Protein AF-A0A6P6TSQ5-F1 (afdb_monomer)

pLDDT: mean 75.31, std 15.5, range [37.31, 94.06]

Sequence (206 aa):
MDSSASSPPDTKPLVPPALAVEVSHAGVVHSLWYCFSSLGMLVLLYGVVYSVHIVVNDRIVEPILGYWIGYCQQILMFCLYYYRRHSPYRCIGRLVKSMVEVISVSVALALRQFVGYNINNLILLIGSTIVLHGFVQFMHVAYDISALDTLLGLLMQVLIYTMGGEMYMSAAIYLSCLGVIVYRYASYSAPALPVLEYKSLLSQRC

Radius of gyration: 23.44 Å; Cα contacts (8 Å, |Δi|>4): 155; chains: 1; bounding box: 78×34×74 Å

Foldseek 3Di:
DDDDDDDDDPPPPPCDVVNVVVVVVVVVQLVVLLVLLLVLLVLLLVLVLVVCCVPPVDPPVSVVVSVVSSVVVVVVSVVLSVVLVVDDAAAPDLVVLLVLLLVLLVVLLCCCVPVNADVSVLSNSSSVLSNVVSNCCSPRVHPPDDPVSSVVSNVLSCCLNVQVNDVVRNVVSSVVSVVVSVVCSVVDDRPDDPVVVVVVVVVVVD

Organism: Coffea arabica (NCBI:txid13443)

Solvent-accessible surface area (backbone atoms only — not comparable to full-atom values): 11547 Å² total; per-residue (Å²): 142,82,86,84,80,79,77,82,81,87,76,69,82,77,73,52,69,71,57,56,50,52,54,50,52,51,51,53,55,51,52,50,48,51,53,50,26,52,50,16,46,53,42,27,48,50,28,50,44,54,55,46,47,76,73,66,68,46,87,68,60,46,60,54,53,45,49,52,56,54,50,57,46,52,51,50,53,51,51,40,55,56,53,37,79,75,51,80,79,36,81,73,51,65,65,58,58,45,48,53,48,53,49,50,39,49,50,27,41,50,46,23,68,76,75,41,87,48,73,55,57,50,39,33,51,53,11,49,50,38,34,51,52,35,51,49,44,46,74,39,42,30,82,78,65,47,73,66,55,54,51,50,47,49,49,50,26,50,50,33,37,72,59,22,78,46,72,69,53,27,49,54,48,50,51,51,48,49,50,53,46,52,48,51,55,69,71,59,69,83,73,81,71,69,68,66,59,57,54,54,58,51,64,74,74,110

Mean predicted aligned error: 11.56 Å

Nearest PDB structures (foldseek):
  7w7e-assembly1_R  TM=2.164E-01  e=5.436E+00  Homo sapiens

Structure (mmCIF, N/CA/C/O backbone):
data_AF-A0A6P6TSQ5-F1
#
_entry.id   AF-A0A6P6TSQ5-F1
#
loop_
_atom_site.group_PDB
_atom_site.id
_atom_site.type_symbol
_atom_site.label_atom_id
_atom_site.label_alt_id
_atom_site.label_comp_id
_atom_site.label_asym_id
_atom_site.label_entity_id
_atom_site.label_seq_id
_atom_site.pdbx_PDB_ins_code
_atom_site.Cartn_x
_atom_site.Cartn_y
_atom_site.Cartn_z
_atom_site.occupancy
_atom_site.B_iso_or_equiv
_atom_site.auth_seq_id
_atom_site.auth_comp_id
_atom_site.auth_asym_id
_atom_site.auth_atom_id
_atom_site.pdbx_PDB_model_num
ATOM 1 N N . MET A 1 1 ? 55.553 16.972 -49.828 1.00 45.09 1 MET A N 1
ATOM 2 C CA . MET A 1 1 ? 55.274 16.544 -48.445 1.00 45.09 1 MET A CA 1
ATOM 3 C C . MET A 1 1 ? 54.072 17.345 -47.997 1.00 45.09 1 MET A C 1
ATOM 5 O O . MET A 1 1 ? 54.266 18.421 -47.472 1.00 45.09 1 MET A O 1
ATOM 9 N N . ASP A 1 2 ? 52.869 16.850 -48.268 1.00 37.31 2 ASP A N 1
ATOM 10 C CA . ASP A 1 2 ? 51.630 17.401 -47.716 1.00 37.31 2 ASP A CA 1
ATOM 11 C C . ASP A 1 2 ? 50.748 16.205 -47.358 1.00 37.31 2 ASP A C 1
ATOM 13 O O . ASP A 1 2 ? 50.131 15.583 -48.221 1.00 37.31 2 ASP A O 1
ATOM 17 N N . SER A 1 3 ? 50.788 15.800 -46.088 1.00 42.94 3 SER A N 1
ATOM 18 C CA . SER A 1 3 ? 49.910 14.770 -45.537 1.00 42.94 3 SER A CA 1
ATOM 19 C C . SER A 1 3 ? 48.702 15.456 -44.901 1.00 42.94 3 SER A C 1
ATOM 21 O O . SER A 1 3 ? 48.741 15.860 -43.738 1.00 42.94 3 SER A O 1
ATOM 23 N N . SER A 1 4 ? 47.625 15.607 -45.667 1.00 43.44 4 SER A N 1
ATOM 24 C CA . SER A 1 4 ? 46.316 16.004 -45.151 1.00 43.44 4 SER A CA 1
ATOM 25 C C . SER A 1 4 ? 45.697 14.833 -44.380 1.00 43.44 4 SER A C 1
ATOM 27 O O . SER A 1 4 ? 45.192 13.882 -44.978 1.00 43.44 4 SER A O 1
ATOM 29 N N . ALA A 1 5 ? 45.758 14.889 -43.050 1.00 43.53 5 ALA A N 1
ATOM 30 C CA . ALA A 1 5 ? 45.047 13.971 -42.169 1.00 43.53 5 ALA A CA 1
ATOM 31 C C . ALA A 1 5 ? 43.548 14.317 -42.174 1.00 43.53 5 ALA A C 1
ATOM 33 O O . ALA A 1 5 ? 43.138 15.350 -41.649 1.00 43.53 5 ALA A O 1
ATOM 34 N N . SER A 1 6 ? 42.732 13.461 -42.790 1.00 41.97 6 SER A N 1
ATOM 35 C CA . SER A 1 6 ? 41.273 13.517 -42.697 1.00 41.97 6 SER A CA 1
ATOM 36 C C . SER A 1 6 ? 40.832 13.068 -41.302 1.00 41.97 6 SER A C 1
ATOM 38 O O . SER A 1 6 ? 41.087 11.926 -40.912 1.00 41.97 6 SER A O 1
ATOM 40 N N . SER A 1 7 ? 40.172 13.946 -40.552 1.00 46.75 7 SER A N 1
ATOM 41 C CA . SER A 1 7 ? 39.505 13.597 -39.297 1.00 46.75 7 SER A CA 1
ATOM 42 C C . SER A 1 7 ? 38.341 12.622 -39.546 1.00 46.75 7 SER A C 1
ATOM 44 O O . SER A 1 7 ? 37.648 12.744 -40.562 1.00 46.75 7 SER A O 1
ATOM 46 N N . PRO A 1 8 ? 38.093 11.647 -38.651 1.00 46.19 8 PRO A N 1
ATOM 47 C CA . PRO A 1 8 ? 36.926 10.783 -38.763 1.00 46.19 8 PRO A CA 1
ATOM 48 C C . PRO A 1 8 ? 35.653 11.572 -38.404 1.00 46.19 8 PRO A C 1
ATOM 50 O O . PRO A 1 8 ? 35.697 12.432 -37.521 1.00 46.19 8 PRO A O 1
ATOM 53 N N . PRO A 1 9 ? 34.516 11.311 -39.070 1.00 46.44 9 PRO A N 1
ATOM 54 C CA . PRO A 1 9 ? 33.262 11.980 -38.758 1.00 46.44 9 PRO A CA 1
ATOM 55 C C . PRO A 1 9 ? 32.746 11.537 -37.383 1.00 46.44 9 PRO A C 1
ATOM 57 O O . PRO A 1 9 ? 32.637 10.343 -37.109 1.00 46.44 9 PRO A O 1
ATOM 60 N N . ASP A 1 10 ? 32.395 12.515 -36.544 1.00 44.56 10 ASP A N 1
ATOM 61 C CA . ASP A 1 10 ? 31.686 12.343 -35.274 1.00 44.56 10 ASP A CA 1
ATOM 62 C C . ASP A 1 10 ? 30.316 11.680 -35.504 1.00 44.56 10 ASP A C 1
ATOM 64 O O . ASP A 1 10 ? 29.272 12.332 -35.595 1.00 44.56 10 ASP A O 1
ATOM 68 N N . THR A 1 11 ? 30.285 10.353 -35.575 1.00 46.56 11 THR A N 1
ATOM 69 C CA . THR A 1 11 ? 29.050 9.583 -35.435 1.00 46.56 11 THR A CA 1
ATOM 70 C C . THR A 1 11 ? 28.632 9.599 -33.970 1.00 46.56 11 THR A C 1
ATOM 72 O O . THR A 1 11 ? 28.913 8.668 -33.216 1.00 46.56 11 THR A O 1
ATOM 75 N N . LYS A 1 12 ? 27.933 10.661 -33.550 1.00 48.34 12 LYS A N 1
ATOM 76 C CA . LYS A 1 12 ? 27.078 10.586 -32.358 1.00 48.34 12 LYS A CA 1
ATOM 77 C C . LYS A 1 12 ? 26.111 9.417 -32.580 1.00 48.34 12 LYS A C 1
ATOM 79 O O . LYS A 1 12 ? 25.431 9.421 -33.609 1.00 48.34 12 LYS A O 1
ATOM 84 N N . PRO A 1 13 ? 26.033 8.423 -31.678 1.00 47.59 13 PRO A N 1
ATOM 85 C CA . PRO A 1 13 ? 25.056 7.357 -31.819 1.00 47.59 13 PRO A CA 1
ATOM 86 C C . PRO A 1 13 ? 23.669 7.998 -31.784 1.00 47.59 13 PRO A C 1
ATOM 88 O O . PRO A 1 13 ? 23.234 8.531 -30.762 1.00 47.59 13 PRO A O 1
ATOM 91 N N . LEU A 1 14 ? 23.014 8.017 -32.945 1.00 51.06 14 LEU A N 1
ATOM 92 C CA . LEU A 1 14 ? 21.667 8.528 -33.120 1.00 51.06 14 LEU A CA 1
ATOM 93 C C . LEU A 1 14 ? 20.746 7.540 -32.404 1.00 51.06 14 LEU A C 1
ATOM 95 O O . LEU A 1 14 ? 20.345 6.523 -32.966 1.00 51.06 14 LEU A O 1
ATOM 99 N N . VAL A 1 15 ? 20.495 7.788 -31.119 1.00 51.53 15 VAL A N 1
ATOM 100 C CA . VAL A 1 15 ? 19.495 7.047 -30.352 1.00 51.53 15 VAL A CA 1
ATOM 101 C C . VAL A 1 15 ? 18.192 7.146 -31.148 1.00 51.53 15 VAL A C 1
ATOM 103 O O . VAL A 1 15 ? 17.732 8.266 -31.392 1.00 51.53 15 VAL A O 1
ATOM 106 N N . PRO A 1 16 ? 17.621 6.024 -31.625 1.00 54.41 16 PRO A N 1
ATOM 107 C CA . PRO A 1 16 ? 16.432 6.086 -32.452 1.00 54.41 16 PRO A CA 1
ATOM 108 C C . PRO A 1 16 ? 15.323 6.799 -31.664 1.00 54.41 16 PRO A C 1
ATOM 110 O O . PRO A 1 16 ? 15.188 6.559 -30.463 1.00 54.41 16 PRO A O 1
ATOM 113 N N . PRO A 1 17 ? 14.526 7.675 -32.296 1.00 5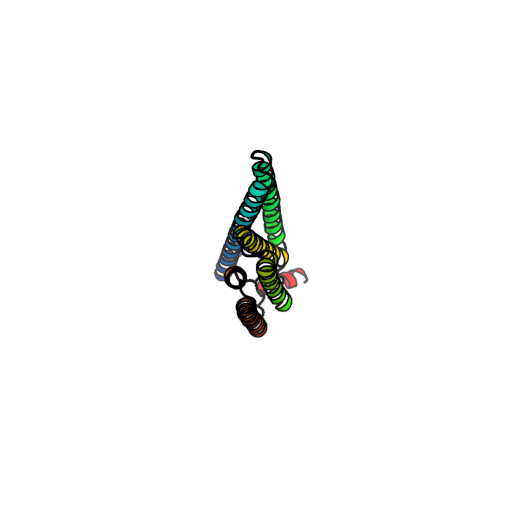3.16 17 PRO A N 1
ATOM 114 C CA . PRO A 1 17 ? 13.549 8.515 -31.599 1.00 53.16 17 PRO A CA 1
ATOM 115 C C . PRO A 1 17 ? 12.544 7.699 -30.770 1.00 53.16 17 PRO A C 1
ATOM 117 O O . PRO A 1 17 ? 12.127 8.144 -29.705 1.00 53.16 17 PRO A O 1
ATOM 120 N N . ALA A 1 18 ? 12.237 6.467 -31.188 1.00 49.66 18 ALA A N 1
ATOM 121 C CA . ALA A 1 18 ? 11.436 5.520 -30.412 1.00 49.66 18 ALA A CA 1
ATOM 122 C C . ALA A 1 18 ? 12.064 5.168 -29.046 1.00 49.66 18 ALA A C 1
ATOM 124 O O . ALA A 1 18 ? 11.360 5.102 -28.044 1.00 49.66 18 ALA A O 1
ATOM 125 N N . LEU A 1 19 ? 13.392 5.024 -28.983 1.00 46.50 19 LEU A N 1
ATOM 126 C CA . LEU A 1 19 ? 14.136 4.696 -27.765 1.00 46.50 19 LEU A CA 1
ATOM 127 C C . LEU A 1 19 ? 14.218 5.894 -26.807 1.00 46.50 19 LEU A C 1
ATOM 129 O O . LEU A 1 19 ? 14.157 5.729 -25.592 1.00 46.50 19 LEU A O 1
ATOM 133 N N . ALA A 1 20 ? 14.315 7.114 -27.346 1.00 48.47 20 ALA A N 1
ATOM 134 C CA . ALA A 1 20 ? 14.282 8.338 -26.545 1.00 48.47 20 ALA A CA 1
ATOM 135 C C . ALA A 1 20 ? 12.909 8.545 -25.875 1.00 48.47 20 ALA A C 1
ATOM 137 O O . ALA A 1 20 ? 12.839 8.970 -24.720 1.00 48.47 20 ALA A O 1
ATOM 138 N N . VAL A 1 21 ? 11.824 8.189 -26.572 1.00 51.94 21 VAL A N 1
ATOM 139 C CA . VAL A 1 21 ? 10.451 8.231 -26.042 1.00 51.94 21 VAL A CA 1
ATOM 140 C C . VAL A 1 21 ? 10.232 7.158 -24.969 1.00 51.94 21 VAL A C 1
ATOM 142 O O . VAL A 1 21 ? 9.647 7.453 -23.930 1.00 51.94 21 VAL A O 1
ATOM 145 N N . GLU A 1 22 ? 10.750 5.942 -25.158 1.00 51.94 22 GLU A N 1
ATOM 146 C CA . GLU A 1 22 ? 10.613 4.844 -24.188 1.00 51.94 22 GLU A CA 1
ATOM 147 C C . GLU A 1 22 ? 11.380 5.118 -22.881 1.00 51.94 22 GLU A C 1
ATOM 149 O O . GLU A 1 22 ? 10.850 4.926 -21.784 1.00 51.94 22 GLU A O 1
ATOM 154 N N . VAL A 1 23 ? 12.597 5.669 -22.982 1.00 56.34 23 VAL A N 1
ATOM 155 C CA . VAL A 1 23 ? 13.403 6.100 -21.824 1.00 56.34 23 VAL A CA 1
ATOM 156 C C . VAL A 1 23 ? 12.749 7.285 -21.103 1.00 56.34 23 VAL A C 1
ATOM 158 O O . VAL A 1 23 ? 12.750 7.335 -19.870 1.00 56.34 23 VAL A O 1
ATOM 161 N N . SER A 1 24 ? 12.139 8.214 -21.848 1.00 55.44 24 SER A N 1
ATOM 162 C CA . SER A 1 24 ? 11.375 9.332 -21.283 1.00 55.44 24 SER A CA 1
ATOM 163 C C . SER A 1 24 ? 10.139 8.849 -20.513 1.00 55.44 24 SER A C 1
ATOM 165 O O . SER A 1 24 ? 9.940 9.245 -19.363 1.00 55.44 24 SER A O 1
ATOM 167 N N . HIS A 1 25 ? 9.361 7.923 -21.084 1.00 59.47 25 HIS A N 1
ATOM 168 C CA . HIS A 1 25 ? 8.184 7.343 -20.432 1.00 59.47 25 HIS A CA 1
ATOM 169 C C . HIS A 1 25 ? 8.540 6.543 -19.180 1.00 59.47 25 HIS A C 1
ATOM 171 O O . HIS A 1 25 ? 7.882 6.693 -18.148 1.00 59.47 25 HIS A O 1
ATOM 177 N N . ALA A 1 26 ? 9.604 5.739 -19.236 1.00 63.22 26 ALA A N 1
ATOM 178 C CA . ALA A 1 26 ? 10.098 5.029 -18.067 1.00 63.22 26 ALA A CA 1
ATOM 179 C C . ALA A 1 26 ? 10.469 6.023 -16.956 1.00 63.22 26 ALA A C 1
ATOM 181 O O . ALA A 1 26 ? 10.036 5.853 -15.819 1.00 63.22 26 ALA A O 1
ATOM 182 N N . GLY A 1 27 ? 11.204 7.097 -17.267 1.00 66.38 27 GLY A N 1
ATOM 183 C CA . GLY A 1 27 ? 11.557 8.142 -16.300 1.00 66.38 27 GLY A CA 1
ATOM 184 C C . GLY A 1 27 ? 10.342 8.755 -15.591 1.00 66.38 27 GLY A C 1
ATOM 185 O O . GLY A 1 27 ? 10.323 8.825 -14.363 1.00 66.38 27 GLY A O 1
ATOM 186 N N . VAL A 1 28 ? 9.296 9.114 -16.341 1.00 71.94 28 VAL A N 1
ATOM 187 C CA . VAL A 1 28 ? 8.060 9.698 -15.784 1.00 71.94 28 VAL A CA 1
ATOM 188 C C . VAL A 1 28 ? 7.339 8.724 -14.850 1.00 71.94 28 VAL A C 1
ATOM 190 O O . VAL A 1 28 ? 6.947 9.105 -13.747 1.00 71.94 28 VAL A O 1
ATOM 193 N N . VAL A 1 29 ? 7.202 7.454 -15.244 1.00 71.56 29 VAL A N 1
ATOM 194 C CA . VAL A 1 29 ? 6.567 6.422 -14.406 1.00 71.56 29 VAL A CA 1
ATOM 195 C C . VAL A 1 29 ? 7.343 6.23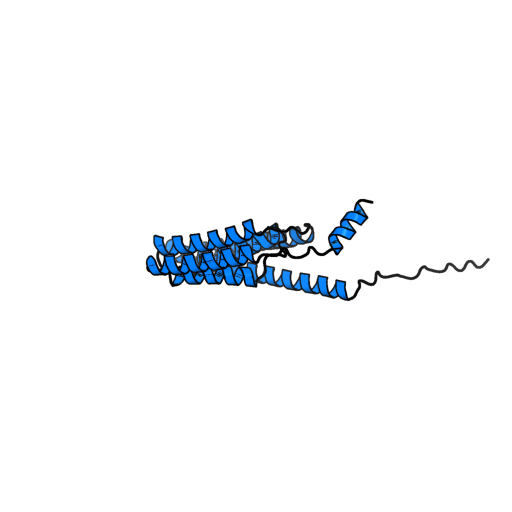1 -13.099 1.00 71.56 29 VAL A C 1
ATOM 197 O O . VAL A 1 29 ? 6.742 6.119 -12.032 1.00 71.56 29 VAL A O 1
ATOM 200 N N . HIS A 1 30 ? 8.675 6.265 -13.147 1.00 70.44 30 HIS A N 1
ATOM 201 C CA . HIS A 1 30 ? 9.516 6.172 -11.953 1.00 70.44 30 HIS A CA 1
ATOM 202 C C . HIS A 1 30 ? 9.352 7.370 -11.014 1.00 70.44 30 HIS A C 1
ATOM 204 O O . HIS A 1 30 ? 9.220 7.178 -9.803 1.00 70.44 30 HIS A O 1
ATOM 210 N N . SER A 1 31 ? 9.323 8.590 -11.554 1.00 73.81 31 SER A N 1
ATOM 211 C CA . SER A 1 31 ? 9.072 9.797 -10.763 1.00 73.81 31 SER A CA 1
ATOM 212 C C . SER A 1 31 ? 7.691 9.767 -10.112 1.00 73.81 31 SER A C 1
ATOM 214 O O . SER A 1 31 ? 7.569 10.098 -8.935 1.00 73.81 31 SER A O 1
ATOM 216 N N . LEU A 1 32 ? 6.665 9.296 -10.826 1.00 79.06 32 LEU A N 1
ATOM 217 C CA . LEU A 1 32 ? 5.323 9.125 -10.268 1.00 79.06 32 LEU A CA 1
ATOM 218 C C . LEU A 1 32 ? 5.305 8.112 -9.119 1.00 79.06 32 LEU A C 1
ATOM 220 O O . LEU A 1 32 ? 4.730 8.400 -8.074 1.00 79.06 32 LEU A O 1
ATOM 224 N N . TRP A 1 33 ? 5.980 6.969 -9.264 1.00 76.38 33 TRP A N 1
ATOM 225 C CA . TRP A 1 33 ? 6.097 5.975 -8.190 1.00 76.38 33 TRP A CA 1
ATOM 226 C C . TRP A 1 33 ? 6.838 6.503 -6.965 1.00 76.38 33 TRP A C 1
ATOM 228 O O . TRP A 1 33 ? 6.453 6.203 -5.833 1.00 76.38 33 TRP A O 1
ATOM 238 N N . TYR A 1 34 ? 7.879 7.304 -7.176 1.00 76.31 34 TYR A N 1
ATOM 239 C CA . TYR A 1 34 ? 8.595 7.965 -6.095 1.00 76.31 34 TYR A CA 1
ATOM 240 C C . TYR A 1 34 ? 7.696 8.967 -5.359 1.00 76.31 34 TYR A C 1
ATOM 242 O O . TYR A 1 34 ? 7.593 8.904 -4.135 1.00 76.31 34 TYR A O 1
ATOM 250 N N . CYS A 1 35 ? 6.977 9.825 -6.091 1.00 79.56 35 CYS A N 1
ATOM 251 C CA . CYS A 1 35 ? 6.015 10.764 -5.512 1.00 79.56 35 CYS A CA 1
ATOM 252 C C . CYS A 1 35 ? 4.895 10.039 -4.756 1.00 79.56 35 CYS A C 1
ATOM 254 O O . CYS A 1 35 ? 4.572 10.407 -3.632 1.00 79.56 35 CYS A O 1
ATOM 256 N N . PHE A 1 36 ? 4.339 8.975 -5.338 1.00 79.38 36 PHE A N 1
ATOM 257 C CA . PHE A 1 36 ? 3.279 8.181 -4.722 1.00 79.38 36 PHE A CA 1
ATOM 258 C C . PHE A 1 36 ? 3.749 7.503 -3.429 1.00 79.38 36 PHE A C 1
ATOM 260 O O . PHE A 1 36 ? 3.065 7.562 -2.409 1.00 79.38 36 PHE A O 1
ATOM 267 N N . SER A 1 37 ? 4.956 6.934 -3.433 1.00 78.94 37 SER A N 1
ATOM 268 C CA . SER A 1 37 ? 5.547 6.320 -2.239 1.00 78.94 37 SER A CA 1
ATOM 269 C C . SER A 1 37 ? 5.865 7.360 -1.159 1.00 78.94 37 SER A C 1
ATOM 271 O O . SER A 1 37 ? 5.634 7.112 0.022 1.00 78.94 37 SER A O 1
ATOM 273 N N . SER A 1 38 ? 6.350 8.544 -1.551 1.00 79.06 38 SER A N 1
ATOM 274 C CA . SER A 1 38 ? 6.603 9.664 -0.636 1.00 79.06 38 SER A CA 1
ATOM 275 C C . SER A 1 38 ? 5.308 10.183 0.003 1.00 79.06 38 SER A C 1
ATOM 277 O O . SER A 1 38 ? 5.266 10.407 1.212 1.00 79.06 38 SER A O 1
ATOM 279 N N . LEU A 1 39 ? 4.216 10.274 -0.764 1.00 80.62 39 LEU A N 1
ATOM 280 C CA . LEU A 1 39 ? 2.889 10.600 -0.235 1.00 80.62 39 LEU A CA 1
ATOM 281 C C . LEU A 1 39 ? 2.395 9.544 0.760 1.00 80.62 39 LEU A C 1
ATOM 283 O O . LEU A 1 39 ? 1.960 9.901 1.852 1.00 80.62 39 LEU A O 1
ATOM 287 N N . GLY A 1 40 ? 2.511 8.253 0.432 1.00 79.31 40 GLY A N 1
ATOM 288 C CA . GLY A 1 40 ? 2.163 7.171 1.361 1.00 79.31 40 GLY A CA 1
ATOM 289 C C . GLY A 1 40 ? 2.930 7.251 2.680 1.00 79.31 40 GLY A C 1
ATOM 290 O O . GLY A 1 40 ? 2.358 7.028 3.746 1.00 79.31 40 GLY A O 1
ATOM 291 N N . MET A 1 41 ? 4.201 7.655 2.622 1.00 77.38 41 MET A N 1
ATOM 292 C CA . MET A 1 41 ? 5.012 7.885 3.815 1.00 77.38 41 MET A CA 1
ATOM 293 C C . MET A 1 41 ? 4.537 9.066 4.650 1.00 77.38 41 MET A C 1
ATOM 295 O O . MET A 1 41 ? 4.486 8.940 5.869 1.00 77.38 41 MET A O 1
ATOM 299 N N . LEU A 1 42 ? 4.171 10.189 4.029 1.00 80.31 42 LEU A N 1
ATOM 300 C CA . LEU A 1 42 ? 3.603 11.330 4.751 1.00 80.31 42 LEU A CA 1
ATOM 301 C C . LEU A 1 42 ? 2.308 10.939 5.469 1.00 80.31 42 LEU A C 1
ATOM 303 O O . LEU A 1 42 ? 2.115 11.298 6.628 1.00 80.31 42 LEU A O 1
ATOM 307 N N . VAL A 1 43 ? 1.459 10.151 4.807 1.00 83.25 43 VAL A N 1
ATOM 308 C CA . VAL A 1 43 ? 0.211 9.627 5.380 1.00 83.25 43 VAL A CA 1
ATOM 309 C C . VAL A 1 43 ? 0.494 8.697 6.565 1.00 83.25 43 VAL A C 1
ATOM 311 O O . VAL A 1 43 ? -0.128 8.836 7.617 1.00 83.25 43 VAL A O 1
ATOM 314 N N . LEU A 1 44 ? 1.458 7.782 6.430 1.00 81.62 44 LEU A N 1
ATOM 315 C CA . LEU A 1 44 ? 1.856 6.864 7.501 1.00 81.62 44 LEU A CA 1
ATOM 316 C C . LEU A 1 44 ? 2.442 7.627 8.692 1.00 81.62 44 LEU A C 1
ATOM 318 O O . LEU A 1 44 ? 2.036 7.400 9.829 1.00 81.62 44 LEU A O 1
ATOM 322 N N . LEU A 1 45 ? 3.351 8.565 8.425 1.00 82.19 45 LEU A N 1
ATOM 323 C CA . LEU A 1 45 ? 3.971 9.409 9.437 1.00 82.19 45 LEU A CA 1
ATOM 324 C C . LEU A 1 45 ? 2.919 10.205 10.212 1.00 82.19 45 LEU A C 1
ATOM 326 O O . LEU A 1 45 ? 2.934 10.203 11.440 1.00 82.19 45 LEU A O 1
ATOM 330 N N . TYR A 1 46 ? 1.983 10.834 9.500 1.00 81.25 46 TYR A N 1
ATOM 331 C CA . TYR A 1 46 ? 0.876 11.562 10.107 1.00 81.25 46 TYR A CA 1
ATOM 332 C C . TYR A 1 46 ? 0.026 10.647 10.998 1.00 81.25 46 TYR A C 1
ATOM 334 O O . TYR A 1 46 ? -0.257 10.998 12.142 1.00 81.25 46 TYR A O 1
ATOM 342 N N . GLY A 1 47 ? -0.315 9.445 10.520 1.00 79.25 47 GLY A N 1
ATOM 343 C CA . GLY A 1 47 ? -1.061 8.457 11.300 1.00 79.25 47 GLY A CA 1
ATOM 344 C C . GLY A 1 47 ? -0.330 8.006 12.570 1.00 79.25 47 GLY A C 1
ATOM 345 O O . GLY A 1 47 ? -0.956 7.884 13.624 1.00 79.25 47 GLY A O 1
ATOM 346 N N . VAL A 1 48 ? 0.989 7.792 12.500 1.00 79.56 48 VAL A N 1
ATOM 347 C CA . VAL A 1 48 ? 1.810 7.385 13.654 1.00 79.56 48 VAL A CA 1
ATOM 348 C C . VAL A 1 48 ? 1.916 8.518 14.664 1.00 79.56 48 VAL A C 1
ATOM 350 O O . VAL A 1 48 ? 1.618 8.301 15.833 1.00 79.56 48 VAL A O 1
ATOM 353 N N . VAL A 1 49 ? 2.282 9.725 14.224 1.00 78.38 49 VAL A N 1
ATOM 354 C CA . VAL A 1 49 ? 2.399 10.896 15.106 1.00 78.38 49 VAL A CA 1
ATOM 355 C C . VAL A 1 49 ? 1.067 11.172 15.795 1.00 78.38 49 VAL A C 1
ATOM 357 O O . VAL A 1 49 ? 1.036 11.340 17.008 1.00 78.38 49 VAL A O 1
ATOM 360 N N . TYR A 1 50 ? -0.044 11.124 15.058 1.00 78.75 50 TYR A N 1
ATOM 361 C CA . TYR A 1 50 ? -1.369 11.322 15.638 1.00 78.75 50 TYR A CA 1
ATOM 362 C C . TYR A 1 50 ? -1.737 10.229 16.6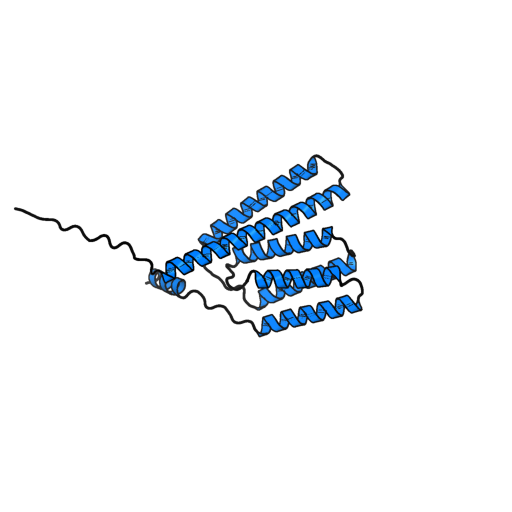56 1.00 78.75 50 TYR A C 1
ATOM 364 O O . TYR A 1 50 ? -2.285 10.523 17.717 1.00 78.75 50 TYR A O 1
ATOM 372 N N . SER A 1 51 ? -1.392 8.969 16.377 1.00 76.00 51 SER A N 1
ATOM 373 C CA . SER A 1 51 ? -1.637 7.858 17.307 1.00 76.00 51 SER A CA 1
ATOM 374 C C . SER A 1 51 ? -0.785 7.968 18.575 1.00 76.00 51 SER A C 1
ATOM 376 O O . SER A 1 51 ? -1.280 7.696 19.666 1.00 76.00 51 SER A O 1
ATOM 378 N N . VAL A 1 52 ? 0.471 8.406 18.454 1.00 75.00 52 VAL A N 1
ATOM 379 C CA . VAL A 1 52 ? 1.368 8.649 19.595 1.00 75.00 52 VAL A CA 1
ATOM 380 C C . VAL A 1 52 ? 0.901 9.858 20.407 1.00 75.00 52 VAL A C 1
ATOM 382 O O . VAL A 1 52 ? 0.873 9.759 21.630 1.00 75.00 52 VAL A O 1
ATOM 385 N N . HIS A 1 53 ? 0.433 10.931 19.758 1.00 75.56 53 HIS A N 1
ATOM 386 C CA . HIS A 1 53 ? -0.125 12.111 20.431 1.00 75.56 53 HIS A CA 1
ATOM 387 C C . HIS A 1 53 ? -1.298 11.767 21.344 1.00 75.56 53 HIS A C 1
ATOM 389 O O . HIS A 1 53 ? -1.428 12.311 22.440 1.00 75.56 53 HIS A O 1
ATOM 395 N N . ILE A 1 54 ? -2.159 10.841 20.922 1.00 72.69 54 ILE A N 1
ATOM 396 C CA . ILE A 1 54 ? -3.275 10.378 21.753 1.00 72.69 54 ILE A CA 1
ATOM 397 C C . ILE A 1 54 ? -2.780 9.643 23.011 1.00 72.69 54 ILE A C 1
ATOM 399 O O . ILE A 1 54 ? -3.422 9.732 24.054 1.00 72.69 54 ILE A O 1
ATOM 403 N N . VAL A 1 55 ? -1.663 8.916 22.924 1.00 74.06 55 VAL A N 1
ATOM 404 C CA . VAL A 1 55 ? -1.185 8.025 23.995 1.00 74.06 55 VAL A CA 1
ATOM 405 C C . VAL A 1 55 ? -0.224 8.722 24.958 1.00 74.06 55 VAL A C 1
ATOM 407 O O . VAL A 1 55 ? -0.327 8.529 26.166 1.00 74.06 55 VAL A O 1
ATOM 410 N N . VAL A 1 56 ? 0.728 9.493 24.435 1.00 73.75 56 VAL A N 1
ATOM 411 C CA . VAL A 1 56 ? 1.870 10.020 25.198 1.00 73.75 56 VAL A CA 1
ATOM 412 C C . VAL A 1 56 ? 1.655 11.484 25.599 1.00 73.75 56 VAL A C 1
ATOM 414 O O . VAL A 1 56 ? 2.173 11.897 26.633 1.00 73.75 56 VAL A O 1
ATOM 417 N N . ASN A 1 57 ? 0.830 12.241 24.858 1.00 73.94 57 ASN A N 1
ATOM 418 C CA . ASN A 1 57 ? 0.521 13.658 25.103 1.00 73.94 57 ASN A CA 1
ATOM 419 C C . ASN A 1 57 ? 1.781 14.503 25.405 1.00 73.94 57 ASN A C 1
ATOM 421 O O . ASN A 1 57 ? 1.752 15.400 26.254 1.00 73.94 57 ASN A O 1
ATOM 425 N N . ASP A 1 58 ? 2.897 14.200 24.734 1.00 73.12 58 ASP A N 1
ATOM 426 C CA . ASP A 1 58 ? 4.179 14.870 24.940 1.00 73.12 58 ASP A CA 1
ATOM 427 C C . ASP A 1 58 ? 4.563 15.640 23.676 1.00 73.12 58 ASP A C 1
ATOM 429 O O . ASP A 1 58 ? 5.062 15.103 22.683 1.00 73.12 58 ASP A O 1
ATOM 433 N N . ARG A 1 59 ? 4.343 16.956 23.743 1.00 70.38 59 ARG A N 1
ATOM 434 C CA . ARG A 1 59 ? 4.457 17.879 22.608 1.00 70.38 59 ARG A CA 1
ATOM 435 C C . ARG A 1 59 ? 5.870 18.007 22.033 1.00 70.38 59 ARG A C 1
ATOM 437 O O . ARG A 1 59 ? 6.016 18.588 20.960 1.00 70.38 59 ARG A O 1
ATOM 444 N N . ILE A 1 60 ? 6.905 17.534 22.733 1.00 72.19 60 ILE A N 1
ATOM 445 C CA . ILE A 1 60 ? 8.306 17.710 22.316 1.00 72.19 60 ILE A CA 1
ATOM 446 C C . ILE A 1 60 ? 8.861 16.446 21.653 1.00 72.19 60 ILE A C 1
ATOM 448 O O . ILE A 1 60 ? 9.554 16.540 20.639 1.00 72.19 60 ILE A O 1
ATOM 452 N N . VAL A 1 61 ? 8.550 15.262 22.181 1.00 69.38 61 VAL A N 1
ATOM 453 C CA . VAL A 1 61 ? 9.109 13.993 21.682 1.00 69.38 61 VAL A CA 1
ATOM 454 C C . VAL A 1 61 ? 8.489 13.587 20.341 1.00 69.38 61 VAL A C 1
ATOM 456 O O . VAL A 1 61 ? 9.180 13.072 19.461 1.00 69.38 61 VAL A O 1
ATOM 459 N N . GLU A 1 62 ? 7.207 13.884 20.143 1.00 70.38 62 GLU A N 1
ATOM 460 C CA . GLU A 1 62 ? 6.446 13.549 18.935 1.00 70.38 62 GLU A CA 1
ATOM 461 C C . GLU A 1 62 ? 7.003 14.141 17.626 1.00 70.38 62 GLU A C 1
ATOM 463 O O . GLU A 1 62 ? 7.244 13.371 16.688 1.00 70.38 62 GLU A O 1
ATOM 468 N N . PRO A 1 63 ? 7.259 15.463 17.511 1.00 70.56 63 PRO A N 1
ATOM 469 C CA . PRO A 1 63 ? 7.792 16.036 16.277 1.00 70.56 63 PRO A CA 1
ATOM 470 C C . PRO A 1 63 ? 9.221 15.568 15.989 1.00 70.56 63 PRO A C 1
ATOM 472 O O . PRO A 1 63 ? 9.580 15.388 14.826 1.00 70.56 63 PRO A O 1
ATOM 475 N N . ILE A 1 64 ? 10.028 15.330 17.030 1.00 78.56 64 ILE A N 1
ATOM 476 C CA . ILE A 1 64 ? 11.409 14.854 16.885 1.00 78.56 64 ILE A CA 1
ATOM 477 C C . ILE A 1 64 ? 11.408 13.431 16.326 1.00 78.56 64 ILE A C 1
ATOM 479 O O . ILE A 1 64 ? 12.080 13.159 15.330 1.00 78.56 64 ILE A O 1
ATOM 483 N N . LEU A 1 65 ? 10.624 12.529 16.921 1.00 77.25 65 LEU A N 1
ATOM 484 C CA . LEU A 1 65 ? 10.518 11.147 16.460 1.00 77.25 65 LEU A CA 1
ATOM 485 C C . LEU A 1 65 ? 9.962 11.083 15.033 1.00 77.25 65 LEU A C 1
ATOM 487 O O . LEU A 1 65 ? 10.504 10.371 14.186 1.00 77.25 65 LEU A O 1
ATOM 491 N N . GLY A 1 66 ? 8.924 11.873 14.745 1.00 75.50 66 GLY A N 1
ATOM 492 C CA . GLY A 1 66 ? 8.343 11.937 13.413 1.00 75.50 66 GLY A CA 1
ATOM 493 C C . GLY A 1 66 ? 9.332 12.437 12.354 1.00 75.50 66 GLY A C 1
ATOM 494 O O . GLY A 1 66 ? 9.441 11.853 11.273 1.00 75.50 66 GLY A O 1
ATOM 495 N N . TYR A 1 67 ? 10.113 13.469 12.680 1.00 79.31 67 TYR A N 1
ATOM 496 C CA . TYR A 1 67 ? 11.154 13.993 11.799 1.00 79.31 67 TYR A CA 1
ATOM 497 C C .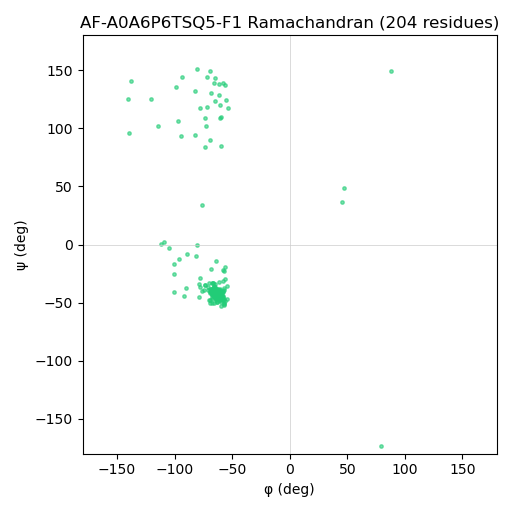 TYR A 1 67 ? 12.225 12.941 11.480 1.00 79.31 67 TYR A C 1
ATOM 499 O O . TYR A 1 67 ? 12.542 12.731 10.309 1.00 79.31 67 TYR A O 1
ATOM 507 N N . TRP A 1 68 ? 12.735 12.226 12.489 1.00 80.19 68 TRP A N 1
ATOM 508 C CA . TRP A 1 68 ? 13.741 11.177 12.285 1.00 80.19 68 TRP A CA 1
ATOM 509 C C . TRP A 1 68 ? 13.214 10.003 11.459 1.00 80.19 68 TRP A C 1
ATOM 511 O O . TRP A 1 68 ? 13.904 9.546 10.549 1.00 80.19 68 TRP A O 1
ATOM 521 N N . ILE A 1 69 ? 11.986 9.544 11.723 1.00 80.00 69 ILE A N 1
ATOM 522 C CA . ILE A 1 69 ? 11.348 8.471 10.943 1.00 80.00 69 ILE A CA 1
ATOM 523 C C . ILE A 1 69 ? 11.207 8.894 9.476 1.00 80.00 69 ILE A C 1
ATOM 525 O O . ILE A 1 69 ? 11.592 8.144 8.577 1.00 80.00 69 ILE A O 1
ATOM 529 N N . GLY A 1 70 ? 10.705 10.108 9.226 1.00 78.00 70 GLY A N 1
ATOM 530 C CA . GLY A 1 70 ? 10.576 10.649 7.874 1.00 78.00 70 GLY A CA 1
ATOM 531 C C . GLY A 1 70 ? 11.924 10.779 7.160 1.00 78.00 70 GLY A C 1
ATOM 532 O O . GLY A 1 70 ? 12.053 10.384 6.002 1.00 78.00 70 GLY A O 1
ATOM 533 N N . TYR A 1 71 ? 12.948 11.270 7.861 1.00 81.25 71 TYR A N 1
ATOM 534 C CA . TYR A 1 71 ? 14.290 11.466 7.315 1.00 81.25 71 TYR A CA 1
ATOM 535 C C . TYR A 1 71 ? 14.982 10.144 6.951 1.00 81.25 71 TYR A C 1
ATOM 537 O O . TYR A 1 71 ? 15.434 9.978 5.815 1.00 81.25 71 TYR A O 1
ATOM 545 N N . CYS A 1 72 ? 15.012 9.175 7.874 1.00 81.00 72 CYS A N 1
ATOM 546 C CA . CYS A 1 72 ? 15.583 7.846 7.633 1.00 81.00 72 CYS A CA 1
ATOM 547 C C . CYS A 1 72 ? 14.904 7.149 6.450 1.00 81.00 72 CYS A C 1
ATOM 549 O O . CYS A 1 72 ? 15.572 6.544 5.609 1.00 81.00 72 CYS A O 1
ATOM 551 N N . GLN A 1 73 ? 13.582 7.281 6.343 1.00 76.44 73 GLN A N 1
ATOM 552 C CA . GLN A 1 73 ? 12.846 6.711 5.228 1.00 76.44 73 GLN A CA 1
ATOM 553 C C . GLN A 1 73 ? 13.156 7.411 3.901 1.00 76.44 73 GLN A C 1
ATOM 555 O O . GLN A 1 73 ? 13.293 6.743 2.877 1.00 76.44 73 GLN A O 1
ATOM 560 N N . GLN A 1 74 ? 13.283 8.739 3.883 1.00 79.56 74 GLN A N 1
ATOM 561 C CA . GLN A 1 74 ? 13.612 9.465 2.657 1.00 79.56 74 GLN A CA 1
ATOM 562 C C . GLN A 1 74 ? 14.989 9.050 2.121 1.00 79.56 74 GLN A C 1
ATOM 564 O O . GLN A 1 74 ? 15.150 8.861 0.914 1.00 79.56 74 GLN A O 1
ATOM 569 N N . ILE A 1 75 ? 15.954 8.831 3.021 1.00 84.94 75 ILE A N 1
ATOM 570 C CA . ILE A 1 75 ? 17.259 8.256 2.680 1.00 84.94 75 ILE A CA 1
ATOM 571 C C . ILE A 1 75 ? 17.092 6.843 2.119 1.00 84.94 75 ILE A C 1
ATOM 573 O O . ILE A 1 75 ? 17.650 6.549 1.066 1.00 84.94 75 ILE A O 1
ATOM 577 N N . LEU A 1 76 ? 16.301 5.979 2.765 1.00 81.94 76 LEU A N 1
ATOM 578 C CA . LEU A 1 76 ? 16.045 4.623 2.272 1.00 81.94 76 LEU A CA 1
ATOM 579 C C . LEU A 1 76 ? 15.460 4.643 0.853 1.00 81.94 76 LEU A C 1
ATOM 581 O O . LEU A 1 76 ? 15.948 3.934 -0.022 1.00 81.94 76 LEU A O 1
ATOM 585 N N . MET A 1 77 ? 14.460 5.489 0.597 1.00 76.81 77 MET A N 1
ATOM 586 C CA . MET A 1 77 ? 13.835 5.631 -0.720 1.00 76.81 77 MET A CA 1
ATOM 587 C C . MET A 1 77 ? 14.812 6.166 -1.768 1.00 76.81 77 MET A C 1
ATOM 589 O O . MET A 1 77 ? 14.803 5.699 -2.906 1.00 76.81 77 MET A O 1
ATOM 593 N N . PHE A 1 78 ? 15.685 7.102 -1.394 1.00 80.88 78 PHE A N 1
ATOM 594 C CA . PHE A 1 78 ? 16.751 7.586 -2.267 1.00 80.88 78 PHE A CA 1
ATOM 595 C C . PHE A 1 78 ? 17.764 6.479 -2.596 1.00 80.88 78 PHE A C 1
ATOM 597 O O . PHE A 1 78 ? 18.094 6.272 -3.764 1.00 80.88 78 PHE A O 1
ATOM 604 N N . CYS A 1 79 ? 18.201 5.713 -1.593 1.00 82.94 79 CYS A N 1
ATOM 605 C CA . CYS A 1 79 ? 19.088 4.567 -1.775 1.00 82.94 79 CYS A CA 1
ATOM 606 C C . CYS A 1 79 ? 18.456 3.498 -2.673 1.00 82.94 79 CYS A C 1
ATOM 608 O O . CYS A 1 79 ? 19.120 2.993 -3.571 1.00 82.94 79 CYS A O 1
ATOM 610 N N . LEU A 1 80 ? 17.170 3.189 -2.484 1.00 79.62 80 LEU A N 1
ATOM 611 C CA . LEU A 1 80 ? 16.422 2.248 -3.322 1.00 79.62 80 LEU A CA 1
ATOM 612 C C . LEU A 1 80 ? 16.264 2.756 -4.756 1.00 79.62 80 LEU A C 1
ATOM 614 O O . LEU A 1 80 ? 16.418 1.984 -5.700 1.00 79.62 80 LEU A O 1
ATOM 618 N N . TYR A 1 81 ? 16.002 4.051 -4.936 1.00 76.94 81 TYR A N 1
ATOM 619 C CA . TYR A 1 81 ? 15.954 4.679 -6.255 1.00 76.94 81 TYR A CA 1
ATOM 620 C C . TYR A 1 81 ? 17.308 4.579 -6.973 1.00 76.94 81 TYR A C 1
ATOM 622 O O . TYR A 1 81 ? 17.364 4.219 -8.150 1.00 76.94 81 TYR A O 1
ATOM 630 N N . TYR A 1 82 ? 18.404 4.837 -6.257 1.00 79.62 82 TYR A N 1
ATOM 631 C CA . TYR A 1 82 ? 19.756 4.728 -6.798 1.00 79.62 82 TYR A CA 1
ATOM 632 C C . TYR A 1 82 ? 20.135 3.273 -7.111 1.00 79.62 82 TYR A C 1
ATOM 634 O O . TYR A 1 82 ? 20.597 2.974 -8.210 1.00 79.62 82 TYR A O 1
ATOM 642 N N . TYR A 1 83 ? 19.872 2.348 -6.184 1.00 77.06 83 TYR A N 1
ATOM 643 C CA . TYR A 1 83 ? 20.099 0.910 -6.355 1.00 77.06 83 TYR A CA 1
ATOM 644 C C . TYR A 1 83 ? 19.326 0.348 -7.555 1.00 77.06 83 TYR A C 1
ATOM 646 O O . TYR A 1 83 ? 19.862 -0.422 -8.356 1.00 77.06 83 TYR A O 1
ATOM 654 N N . ARG A 1 84 ? 18.079 0.794 -7.734 1.00 70.88 84 ARG A N 1
ATOM 655 C CA . ARG A 1 84 ? 17.233 0.421 -8.869 1.00 70.88 84 ARG A CA 1
ATOM 656 C C . ARG A 1 84 ? 17.839 0.820 -10.208 1.00 70.88 84 ARG A C 1
ATOM 658 O O . ARG A 1 84 ? 17.744 0.039 -11.146 1.00 70.88 84 ARG A O 1
ATOM 665 N N . ARG A 1 85 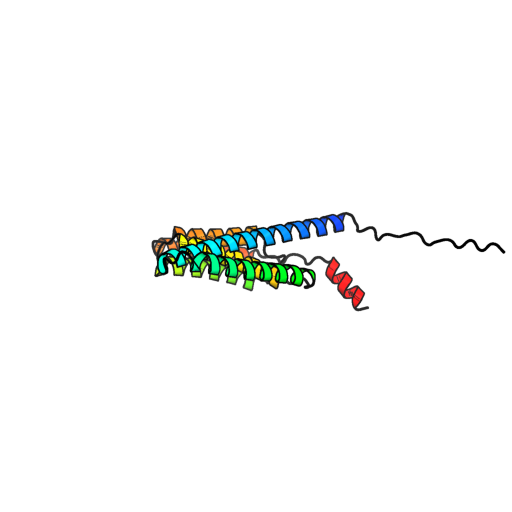? 18.476 1.993 -10.313 1.00 69.69 85 ARG A N 1
ATOM 666 C CA . ARG A 1 85 ? 19.103 2.457 -11.567 1.00 69.69 85 ARG A CA 1
ATOM 667 C C . ARG A 1 85 ? 20.158 1.480 -12.104 1.00 69.69 85 ARG A C 1
ATOM 669 O O . ARG A 1 85 ? 20.454 1.509 -13.294 1.00 69.69 85 ARG A O 1
ATOM 676 N N . HIS A 1 86 ? 20.701 0.625 -11.239 1.00 70.88 86 HIS A N 1
ATOM 677 C CA . HIS A 1 86 ? 21.740 -0.345 -11.570 1.00 70.88 86 HIS A CA 1
ATOM 678 C C . HIS A 1 86 ? 21.274 -1.807 -11.517 1.00 70.88 86 HIS A C 1
ATOM 680 O O . HIS A 1 86 ? 22.077 -2.703 -11.772 1.00 70.88 86 HIS A O 1
ATOM 686 N N . SER A 1 87 ? 20.006 -2.069 -11.187 1.00 63.28 87 SER A N 1
ATOM 687 C CA . SER A 1 87 ? 19.491 -3.429 -11.012 1.00 63.28 87 SER A CA 1
ATOM 688 C C . SER A 1 87 ? 18.742 -3.916 -12.259 1.00 63.28 87 SER A C 1
ATOM 690 O O . SER A 1 87 ? 17.925 -3.166 -12.792 1.00 63.28 87 SER A O 1
ATOM 692 N N . PRO A 1 88 ? 18.973 -5.163 -12.715 1.00 64.62 88 PRO A N 1
ATOM 693 C CA . PRO A 1 88 ? 18.282 -5.717 -13.876 1.00 64.62 88 PRO A CA 1
ATOM 694 C C . PRO A 1 88 ? 16.797 -5.962 -13.586 1.00 64.62 88 PRO A C 1
ATOM 696 O O . PRO A 1 88 ? 16.415 -6.290 -12.457 1.00 64.62 88 PRO A O 1
ATOM 699 N N . TYR A 1 89 ? 15.963 -5.853 -14.620 1.00 65.38 89 TYR A N 1
ATOM 700 C CA . TYR A 1 89 ? 14.516 -6.024 -14.503 1.00 65.38 89 TYR A CA 1
ATOM 701 C C . TYR A 1 89 ? 14.139 -7.465 -14.131 1.00 65.38 89 TYR A C 1
ATOM 703 O O . TYR A 1 89 ? 14.703 -8.433 -14.649 1.00 65.38 89 TYR A O 1
ATOM 711 N N . ARG A 1 90 ? 13.158 -7.620 -13.231 1.00 66.25 90 ARG A N 1
ATOM 712 C CA . ARG A 1 90 ? 12.615 -8.924 -12.828 1.00 66.25 90 ARG A CA 1
ATOM 713 C C . ARG A 1 90 ? 11.092 -8.868 -12.725 1.00 66.25 90 ARG A C 1
ATOM 715 O O . ARG A 1 90 ? 10.506 -7.904 -12.251 1.00 66.25 90 ARG A O 1
ATOM 722 N N . CYS A 1 91 ? 10.424 -9.926 -13.166 1.00 68.38 91 CYS A N 1
ATOM 723 C CA . CYS A 1 91 ? 8.991 -10.074 -12.931 1.00 68.38 91 CYS A CA 1
ATOM 724 C C . CYS A 1 91 ? 8.770 -10.652 -11.526 1.00 68.38 91 CYS A C 1
ATOM 726 O O . CYS A 1 91 ? 9.384 -11.654 -11.170 1.00 68.38 91 CYS A O 1
ATOM 728 N N . ILE A 1 92 ? 7.859 -10.054 -10.753 1.00 73.94 92 ILE A N 1
ATOM 729 C CA . ILE A 1 92 ? 7.426 -10.570 -9.440 1.00 73.94 92 ILE A CA 1
ATOM 730 C C . ILE A 1 92 ? 6.682 -11.903 -9.584 1.00 73.94 92 ILE A C 1
ATOM 732 O O . ILE A 1 92 ? 6.809 -12.797 -8.749 1.00 73.94 92 ILE A O 1
ATOM 736 N N . GLY A 1 93 ? 5.910 -12.030 -10.665 1.00 76.19 93 GLY A N 1
ATOM 737 C CA . GLY A 1 93 ? 5.066 -13.184 -10.931 1.00 76.19 93 GLY A CA 1
ATOM 738 C C . GLY A 1 93 ? 3.673 -13.060 -10.310 1.00 76.19 93 GLY A C 1
ATOM 739 O O . GLY A 1 93 ? 3.468 -12.472 -9.247 1.00 76.19 93 GLY A O 1
ATOM 740 N N . ARG A 1 94 ? 2.697 -13.679 -10.982 1.00 82.12 94 ARG A N 1
ATOM 741 C CA . ARG A 1 94 ? 1.267 -13.611 -10.635 1.00 82.12 94 ARG A CA 1
ATOM 742 C C . ARG A 1 94 ? 0.940 -14.011 -9.194 1.00 82.12 94 ARG A C 1
ATOM 744 O O . ARG A 1 94 ? 0.048 -13.432 -8.588 1.00 82.12 94 ARG A O 1
ATOM 751 N N . LEU A 1 95 ? 1.664 -14.993 -8.650 1.00 83.81 95 LEU A N 1
ATOM 752 C CA . LEU A 1 95 ? 1.379 -15.578 -7.338 1.00 83.81 95 LEU A CA 1
ATOM 753 C C . LEU A 1 95 ? 1.689 -14.594 -6.212 1.00 83.81 95 LEU A C 1
ATOM 755 O O . LEU A 1 95 ? 0.850 -14.369 -5.342 1.00 83.81 95 LEU A O 1
ATOM 759 N N . VAL A 1 96 ? 2.864 -13.967 -6.258 1.00 83.06 96 VAL A N 1
ATOM 760 C CA . VAL A 1 96 ? 3.269 -12.985 -5.248 1.00 83.06 96 VAL A CA 1
ATOM 761 C C . VAL A 1 96 ? 2.365 -11.753 -5.329 1.00 83.06 96 VAL A C 1
ATOM 763 O O . VAL A 1 96 ? 1.914 -11.268 -4.295 1.00 83.06 96 VAL A O 1
ATOM 766 N N . LYS A 1 97 ? 2.000 -11.315 -6.544 1.00 83.44 97 LYS A N 1
ATOM 767 C CA . LYS A 1 97 ? 1.050 -10.212 -6.761 1.00 83.44 97 LYS A CA 1
ATOM 768 C C . LYS A 1 97 ? -0.302 -10.478 -6.092 1.00 83.44 97 LYS A C 1
ATOM 770 O O . LYS A 1 97 ? -0.757 -9.660 -5.298 1.00 83.44 97 LYS A O 1
ATOM 775 N N . SER A 1 98 ? -0.903 -11.647 -6.332 1.00 86.06 98 SER A N 1
ATOM 776 C CA . SER A 1 98 ? -2.169 -12.011 -5.683 1.00 86.06 98 SER A CA 1
ATOM 777 C C . SER A 1 98 ? -2.037 -12.168 -4.168 1.00 86.06 98 SER A C 1
ATOM 779 O O . SER A 1 98 ? -2.946 -11.786 -3.440 1.00 86.06 98 SER A O 1
ATOM 781 N N . MET A 1 99 ? -0.912 -12.693 -3.667 1.00 88.44 99 MET A N 1
ATOM 782 C CA . MET A 1 99 ? -0.714 -12.868 -2.225 1.00 88.44 99 MET A CA 1
ATOM 783 C C . MET A 1 99 ? -0.676 -11.534 -1.483 1.00 88.44 99 MET A C 1
ATOM 785 O O . MET A 1 99 ? -1.281 -11.425 -0.421 1.00 88.44 99 MET A O 1
ATOM 789 N N . VAL A 1 100 ? -0.027 -10.511 -2.046 1.00 85.94 100 VAL A N 1
ATOM 790 C CA . VAL A 1 100 ? 0.003 -9.169 -1.444 1.00 85.94 100 VAL A CA 1
ATOM 791 C C . VAL A 1 100 ? -1.409 -8.592 -1.313 1.00 85.94 100 VAL A C 1
ATOM 793 O O . VAL A 1 100 ? -1.750 -8.057 -0.260 1.00 85.94 100 VAL A O 1
ATOM 796 N N . GLU A 1 101 ? -2.249 -8.754 -2.338 1.00 88.19 101 GLU A N 1
ATOM 797 C CA . GLU A 1 101 ? -3.638 -8.274 -2.323 1.00 88.19 101 GLU A CA 1
ATOM 798 C C . GLU A 1 101 ? -4.509 -9.047 -1.326 1.00 88.19 101 GLU A C 1
ATOM 800 O O . GLU A 1 101 ? -5.289 -8.447 -0.590 1.00 88.19 101 GLU A O 1
ATOM 805 N N . VAL A 1 102 ? -4.350 -10.372 -1.238 1.00 90.94 102 VAL A N 1
AT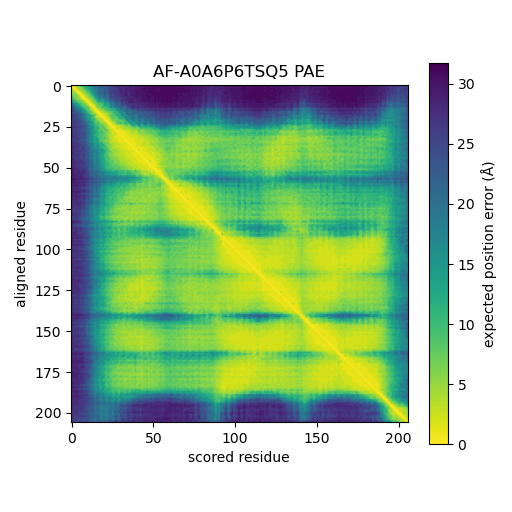OM 806 C CA . VAL A 1 102 ? -5.079 -11.184 -0.249 1.00 90.94 102 VAL A CA 1
ATOM 807 C C . VAL A 1 102 ? -4.673 -10.802 1.170 1.00 90.94 102 VAL A C 1
ATOM 809 O O . VAL A 1 102 ? -5.538 -10.645 2.031 1.00 90.94 102 VAL A O 1
ATOM 812 N N . ILE A 1 103 ? -3.375 -10.626 1.427 1.00 91.25 103 ILE A N 1
ATOM 813 C CA . ILE A 1 103 ? -2.872 -10.239 2.748 1.00 91.25 103 ILE A CA 1
ATOM 814 C C . ILE A 1 103 ? -3.399 -8.853 3.128 1.00 91.25 103 ILE A C 1
ATOM 816 O O . ILE A 1 103 ? -3.916 -8.699 4.232 1.00 91.25 103 ILE A O 1
ATOM 820 N N . SER A 1 104 ? -3.333 -7.859 2.236 1.00 89.69 104 SER A N 1
ATOM 821 C CA . SER A 1 104 ? -3.779 -6.492 2.547 1.00 89.69 104 SER A CA 1
ATOM 822 C C . SER A 1 104 ? -5.274 -6.427 2.882 1.00 89.69 104 SER A C 1
ATOM 824 O O . SER A 1 104 ? -5.667 -5.773 3.853 1.00 89.69 104 SER A O 1
ATOM 826 N N . VAL A 1 105 ? -6.092 -7.171 2.136 1.00 92.75 105 VAL A N 1
ATOM 827 C CA . VAL A 1 105 ? -7.536 -7.326 2.347 1.00 92.75 105 VAL A CA 1
ATOM 828 C C . VAL A 1 105 ? -7.831 -8.091 3.645 1.00 92.75 105 VAL A C 1
ATOM 830 O O . VAL A 1 105 ? -8.692 -7.677 4.423 1.00 92.75 105 VAL A O 1
ATOM 833 N N . SER A 1 106 ? -7.083 -9.158 3.933 1.00 92.62 106 SER A N 1
ATOM 834 C CA . SER A 1 106 ? -7.235 -9.944 5.168 1.00 92.62 106 SER A CA 1
ATOM 835 C C . SER A 1 106 ? -6.886 -9.127 6.411 1.00 92.62 106 SER A C 1
ATOM 837 O O . SER A 1 106 ? -7.610 -9.166 7.405 1.00 92.62 106 SER A O 1
ATOM 839 N N . VAL A 1 107 ? -5.806 -8.343 6.349 1.00 92.94 107 VAL A N 1
ATOM 840 C CA . VAL A 1 107 ? -5.394 -7.445 7.435 1.00 92.94 107 VAL A CA 1
ATOM 841 C C . VAL A 1 107 ? -6.449 -6.366 7.665 1.00 92.94 107 VAL A C 1
ATOM 843 O O . VAL A 1 107 ? -6.789 -6.101 8.814 1.00 92.94 107 VAL A O 1
ATOM 846 N N . ALA A 1 108 ? -7.025 -5.788 6.606 1.00 92.38 108 ALA A N 1
ATOM 847 C CA . ALA A 1 108 ? -8.108 -4.810 6.732 1.00 92.38 108 ALA A CA 1
ATOM 848 C C . ALA A 1 108 ? -9.338 -5.386 7.437 1.00 92.38 108 ALA A C 1
ATOM 850 O O . ALA A 1 108 ? -9.895 -4.750 8.334 1.00 92.38 108 ALA A O 1
ATOM 851 N N . LEU A 1 109 ? -9.735 -6.602 7.054 1.00 93.19 109 LEU A N 1
ATOM 852 C CA . LEU A 1 109 ? -10.858 -7.299 7.664 1.00 93.19 109 LEU A CA 1
ATOM 853 C C . LEU A 1 109 ? -10.589 -7.590 9.143 1.00 93.19 109 LEU A C 1
ATOM 855 O O . LEU A 1 109 ? -11.416 -7.254 9.987 1.00 93.19 109 LEU A O 1
ATOM 859 N N . ALA A 1 110 ? -9.428 -8.166 9.462 1.00 92.12 110 ALA A N 1
ATOM 860 C CA . ALA A 1 110 ? -9.039 -8.459 10.838 1.00 92.12 110 ALA A CA 1
ATOM 861 C C . ALA A 1 110 ? -9.020 -7.182 11.689 1.00 92.12 110 ALA A C 1
ATOM 863 O O . ALA A 1 110 ? -9.610 -7.143 12.768 1.00 92.12 110 ALA A O 1
ATOM 864 N N . LEU A 1 111 ? -8.417 -6.108 11.176 1.00 91.62 111 LEU A N 1
ATOM 865 C CA . LEU A 1 111 ? -8.349 -4.828 11.872 1.00 91.62 111 LEU A CA 1
ATOM 866 C C . LEU A 1 111 ? -9.750 -4.272 12.147 1.00 91.62 111 LEU A C 1
ATOM 868 O O . LEU A 1 111 ? -10.021 -3.812 13.254 1.00 91.62 111 LEU A O 1
ATOM 872 N N . ARG A 1 112 ? -10.664 -4.363 11.174 1.00 91.81 112 ARG A N 1
ATOM 873 C CA . ARG A 1 112 ? -12.049 -3.918 11.346 1.00 91.81 112 ARG A CA 1
ATOM 874 C C . ARG A 1 112 ? -12.830 -4.771 12.351 1.00 91.81 112 ARG A C 1
ATOM 876 O O . ARG A 1 112 ? -13.587 -4.210 13.135 1.00 91.81 112 ARG A O 1
ATOM 883 N N . GLN A 1 113 ? -12.663 -6.091 12.333 1.00 90.19 113 GLN A N 1
ATOM 884 C CA . GLN A 1 113 ? -13.421 -7.012 13.190 1.00 90.19 113 GLN A CA 1
ATOM 885 C C . GLN A 1 113 ? -12.926 -7.012 14.643 1.00 90.19 113 GLN A C 1
ATOM 887 O O . GLN A 1 113 ? -13.740 -7.039 15.559 1.00 90.19 113 GLN A O 1
ATOM 892 N N . PHE A 1 114 ? -11.610 -6.947 14.867 1.00 90.06 114 PHE A N 1
ATOM 893 C CA . PHE A 1 114 ? -11.036 -7.030 16.215 1.00 90.06 114 PHE A CA 1
ATOM 894 C C . PHE A 1 114 ? -10.876 -5.674 16.902 1.00 90.06 114 PHE A C 1
ATOM 896 O O . PHE A 1 114 ? -11.062 -5.582 18.112 1.00 90.06 114 PHE A O 1
ATOM 903 N N . VAL A 1 115 ? -10.514 -4.624 16.156 1.00 89.25 115 VAL A N 1
ATOM 904 C CA . VAL A 1 115 ? -10.231 -3.292 16.727 1.00 89.25 115 VAL A CA 1
ATOM 905 C C . VAL A 1 115 ? -11.413 -2.334 16.551 1.00 89.25 115 VAL A C 1
ATOM 907 O O . VAL A 1 115 ? -11.504 -1.320 17.238 1.00 89.25 115 VAL A O 1
ATOM 910 N N . GLY A 1 116 ? -12.345 -2.655 15.652 1.00 87.94 116 GLY A N 1
ATOM 911 C CA . GLY A 1 116 ? -13.459 -1.784 15.303 1.00 87.94 116 GLY A CA 1
ATOM 912 C C . GLY A 1 116 ? -13.065 -0.675 14.328 1.00 87.94 116 GLY A C 1
ATOM 913 O O . GLY A 1 116 ? -11.961 -0.636 13.773 1.00 87.94 116 GLY A O 1
ATOM 914 N N . TYR A 1 117 ? -14.011 0.230 14.074 1.00 89.69 117 TYR A N 1
ATOM 915 C CA . TYR A 1 117 ? -13.790 1.350 13.166 1.00 89.69 117 TYR A CA 1
ATOM 916 C C . TYR A 1 117 ? -12.979 2.451 13.841 1.00 89.69 117 TYR A C 1
ATOM 918 O O . TYR A 1 117 ? -13.443 3.079 14.791 1.00 89.69 117 TYR A O 1
ATOM 926 N N . ASN A 1 118 ? -11.798 2.732 13.301 1.00 90.50 118 ASN A N 1
ATOM 927 C CA . ASN A 1 118 ? -11.016 3.898 13.666 1.00 90.50 118 ASN A CA 1
ATOM 928 C C . ASN A 1 118 ? -10.379 4.491 12.406 1.00 90.50 118 ASN A C 1
ATOM 930 O O . ASN A 1 118 ? -9.672 3.808 11.663 1.00 90.50 118 ASN A O 1
ATOM 934 N N . ILE A 1 119 ? -10.617 5.779 12.170 1.00 86.94 119 ILE A N 1
ATOM 935 C CA . ILE A 1 119 ? -10.077 6.478 11.003 1.00 86.94 119 ILE A CA 1
ATOM 936 C C . ILE A 1 119 ? -8.541 6.488 10.998 1.00 86.94 119 ILE A C 1
ATOM 938 O O . ILE A 1 119 ? -7.937 6.369 9.937 1.00 86.94 119 ILE A O 1
ATOM 942 N N . ASN A 1 120 ? -7.899 6.520 12.169 1.00 86.06 120 ASN A N 1
ATOM 943 C CA . ASN A 1 120 ? -6.441 6.472 12.289 1.00 86.06 120 ASN A CA 1
ATOM 944 C C . ASN A 1 120 ? -5.890 5.137 11.799 1.00 86.06 120 ASN A C 1
ATOM 946 O O . ASN A 1 120 ? -4.903 5.097 11.071 1.00 86.06 120 ASN A O 1
ATOM 950 N N . ASN A 1 121 ? -6.564 4.046 12.161 1.00 87.88 121 ASN A N 1
ATOM 951 C CA . ASN A 1 121 ? -6.204 2.706 11.721 1.00 87.88 121 ASN A CA 1
ATOM 952 C C . ASN A 1 121 ? -6.367 2.573 10.205 1.00 87.88 121 ASN A C 1
ATOM 954 O O . ASN A 1 121 ? -5.507 1.982 9.562 1.00 87.88 121 ASN A O 1
ATOM 958 N N . LEU A 1 122 ? -7.408 3.178 9.622 1.00 88.94 122 LEU A N 1
ATOM 959 C CA . LEU A 1 122 ? -7.568 3.238 8.168 1.00 88.94 122 LEU A CA 1
ATOM 960 C C . LEU A 1 122 ? -6.431 4.021 7.497 1.00 88.94 122 LEU A C 1
ATOM 962 O O . LEU A 1 122 ? -5.862 3.553 6.515 1.00 88.94 122 LEU A O 1
ATOM 966 N N . ILE A 1 123 ? -6.069 5.186 8.039 1.00 87.75 123 ILE A N 1
ATOM 967 C CA . ILE A 1 123 ? -4.969 6.022 7.536 1.00 87.75 123 ILE A CA 1
ATOM 968 C C . ILE A 1 123 ? -3.635 5.261 7.597 1.00 87.75 123 ILE A C 1
ATOM 970 O O . ILE A 1 123 ? -2.905 5.219 6.606 1.00 87.75 123 ILE A O 1
ATOM 974 N N . LEU A 1 124 ? -3.340 4.604 8.722 1.00 87.69 124 LEU A N 1
ATOM 975 C CA . LEU A 1 124 ? -2.144 3.774 8.904 1.00 87.69 124 LEU A CA 1
ATOM 976 C C . LEU A 1 124 ? -2.121 2.579 7.945 1.00 87.69 124 LEU A C 1
ATOM 978 O O . LEU A 1 124 ? -1.077 2.235 7.387 1.00 87.69 124 LEU A O 1
ATOM 982 N N . LEU A 1 125 ? -3.276 1.958 7.724 1.00 89.75 125 LEU A N 1
ATOM 983 C CA . LEU A 1 125 ? -3.426 0.818 6.835 1.00 89.75 125 LEU A CA 1
ATOM 984 C C . LEU A 1 125 ? -3.187 1.211 5.365 1.00 89.75 125 LEU A C 1
ATOM 986 O O . LEU A 1 125 ? -2.423 0.546 4.665 1.00 89.75 125 LEU A O 1
ATOM 990 N N . ILE A 1 126 ? -3.761 2.330 4.915 1.00 90.06 126 ILE A N 1
ATOM 991 C CA . ILE A 1 126 ? -3.535 2.882 3.569 1.00 90.06 126 ILE A CA 1
ATOM 992 C C . ILE A 1 126 ? -2.067 3.286 3.401 1.00 90.06 126 ILE A C 1
ATOM 994 O O . ILE A 1 126 ? -1.424 2.886 2.430 1.00 90.06 126 ILE A O 1
ATOM 998 N N . GLY A 1 127 ? -1.523 4.043 4.360 1.00 86.38 127 GLY A N 1
ATOM 999 C CA . GLY A 1 127 ? -0.134 4.493 4.341 1.00 86.38 127 GLY A CA 1
ATOM 1000 C C . GLY A 1 127 ? 0.842 3.321 4.254 1.00 86.38 127 GLY A C 1
ATOM 1001 O O . GLY A 1 127 ? 1.686 3.286 3.363 1.00 86.38 127 GLY A O 1
ATOM 1002 N N . SER A 1 128 ? 0.687 2.310 5.115 1.00 85.81 128 SER A N 1
ATOM 1003 C CA . SER A 1 128 ? 1.547 1.116 5.103 1.00 85.81 128 SER A CA 1
ATOM 1004 C C . SER A 1 128 ? 1.449 0.332 3.796 1.00 85.81 128 SER A C 1
ATOM 1006 O O . SER A 1 128 ? 2.473 -0.076 3.251 1.00 85.81 128 SER A O 1
ATOM 1008 N N . THR A 1 129 ? 0.250 0.196 3.233 1.00 88.00 129 THR A N 1
ATOM 1009 C CA . THR A 1 129 ? 0.035 -0.507 1.963 1.00 88.00 129 THR A CA 1
ATOM 1010 C C . THR A 1 129 ? 0.715 0.219 0.798 1.00 88.00 129 THR A C 1
ATOM 1012 O O . THR A 1 129 ? 1.430 -0.416 0.022 1.00 88.00 129 THR A O 1
ATOM 1015 N N . ILE A 1 130 ? 0.587 1.549 0.705 1.00 86.62 130 ILE A N 1
ATOM 1016 C CA . ILE A 1 130 ? 1.274 2.355 -0.321 1.00 86.62 130 ILE A CA 1
ATOM 1017 C C . ILE A 1 130 ? 2.794 2.192 -0.218 1.00 86.62 130 ILE A C 1
ATOM 1019 O O . ILE A 1 130 ? 3.473 2.004 -1.228 1.00 86.62 130 ILE A O 1
ATOM 1023 N N . VAL A 1 131 ? 3.330 2.237 1.000 1.00 83.06 131 VAL A N 1
ATOM 1024 C CA . VAL A 1 131 ? 4.772 2.156 1.254 1.00 83.06 131 VAL A CA 1
ATOM 1025 C C . VAL A 1 131 ? 5.322 0.778 0.907 1.00 83.06 131 VAL A C 1
ATOM 1027 O O . VAL A 1 131 ? 6.360 0.686 0.252 1.00 83.06 131 VAL A O 1
ATOM 1030 N N . LEU A 1 132 ? 4.616 -0.291 1.283 1.00 82.06 132 LEU A N 1
ATOM 1031 C CA . LEU A 1 132 ? 4.989 -1.659 0.927 1.00 82.06 132 LEU A CA 1
ATOM 1032 C C . LEU A 1 132 ? 4.958 -1.869 -0.588 1.00 82.06 132 LEU A C 1
ATOM 1034 O O . LEU A 1 132 ? 5.901 -2.435 -1.139 1.00 82.06 132 LEU A O 1
ATOM 1038 N N . HIS A 1 133 ? 3.931 -1.363 -1.277 1.00 80.88 133 HIS A N 1
ATOM 1039 C CA . HIS A 1 133 ? 3.882 -1.404 -2.739 1.00 80.88 133 HIS A CA 1
ATOM 1040 C C . HIS A 1 133 ? 5.042 -0.634 -3.372 1.00 80.88 133 HIS A C 1
ATOM 1042 O O . HIS A 1 133 ? 5.669 -1.149 -4.295 1.00 80.88 133 HIS A O 1
ATOM 1048 N N . GLY A 1 134 ? 5.379 0.546 -2.846 1.00 78.56 134 GLY A N 1
ATOM 1049 C CA . GLY A 1 134 ? 6.562 1.296 -3.258 1.00 78.56 134 GLY A CA 1
ATOM 1050 C C . GLY A 1 134 ? 7.841 0.477 -3.086 1.00 78.56 134 GLY A C 1
ATOM 1051 O O . GLY A 1 134 ? 8.595 0.296 -4.039 1.00 78.56 134 GLY A O 1
ATOM 1052 N N . PHE A 1 135 ? 8.062 -0.093 -1.902 1.00 77.31 135 PHE A N 1
ATOM 1053 C CA . PHE A 1 135 ? 9.246 -0.902 -1.610 1.00 77.31 135 PHE A CA 1
ATOM 1054 C C . PHE A 1 135 ? 9.369 -2.111 -2.545 1.00 77.31 135 PHE A C 1
ATOM 1056 O O . PHE A 1 135 ? 10.422 -2.324 -3.144 1.00 77.31 135 PHE A O 1
ATOM 1063 N N . VAL A 1 136 ? 8.281 -2.858 -2.745 1.00 77.75 136 VAL A N 1
ATOM 1064 C CA . VAL A 1 136 ? 8.221 -3.992 -3.680 1.00 77.75 136 VAL A CA 1
ATOM 1065 C C . VAL A 1 136 ? 8.517 -3.542 -5.114 1.00 77.75 136 VAL A C 1
ATOM 1067 O O . VAL A 1 136 ? 9.286 -4.198 -5.821 1.00 77.75 136 VAL A O 1
ATOM 1070 N N . GLN A 1 137 ? 7.985 -2.390 -5.524 1.00 77.75 137 GLN A N 1
ATOM 1071 C CA . GLN A 1 137 ? 8.227 -1.811 -6.843 1.00 77.75 137 GLN A CA 1
ATOM 1072 C C . GLN A 1 137 ? 9.705 -1.466 -7.068 1.00 77.75 137 GLN A C 1
ATOM 1074 O O . GLN A 1 137 ? 10.221 -1.661 -8.171 1.00 77.75 137 GLN A O 1
ATOM 1079 N N . PHE A 1 138 ? 10.398 -0.962 -6.042 1.00 73.88 138 PHE A N 1
ATOM 1080 C CA . PHE A 1 138 ? 11.828 -0.652 -6.119 1.00 73.88 138 PHE A CA 1
ATOM 1081 C C . PHE A 1 138 ? 12.717 -1.899 -5.997 1.00 73.88 138 PHE A C 1
ATOM 1083 O O . PHE A 1 138 ? 13.724 -1.979 -6.696 1.00 73.88 138 PHE A O 1
ATOM 1090 N N . MET A 1 139 ? 12.339 -2.882 -5.174 1.00 71.50 139 MET A N 1
ATOM 1091 C CA . MET A 1 139 ? 13.137 -4.087 -4.906 1.00 71.50 139 MET A CA 1
ATOM 1092 C C . MET A 1 139 ? 13.053 -5.155 -5.994 1.00 71.50 139 MET A C 1
ATOM 1094 O O . MET A 1 139 ? 14.010 -5.901 -6.198 1.00 71.50 139 MET A O 1
ATOM 1098 N N . HIS A 1 140 ? 11.905 -5.304 -6.652 1.00 65.19 140 HIS A N 1
ATOM 1099 C CA . HIS A 1 140 ? 11.706 -6.357 -7.651 1.00 65.19 140 HIS A CA 1
ATOM 1100 C C . HIS A 1 140 ? 11.620 -5.834 -9.078 1.00 65.19 140 HIS A C 1
ATOM 1102 O O . HIS A 1 140 ? 11.479 -6.638 -9.985 1.00 65.19 140 HIS A O 1
ATOM 1108 N N . VAL A 1 141 ? 11.781 -4.522 -9.290 1.00 62.03 141 VAL A N 1
ATOM 1109 C CA . VAL A 1 141 ? 11.750 -3.885 -10.618 1.00 62.03 141 VAL A CA 1
ATOM 1110 C C . VAL A 1 141 ? 10.538 -4.374 -11.424 1.00 62.03 141 VAL A C 1
ATOM 1112 O O . VAL A 1 141 ? 10.631 -4.815 -12.571 1.00 62.03 141 VAL A O 1
ATOM 1115 N N . ALA A 1 142 ? 9.376 -4.345 -10.774 1.00 59.75 142 ALA A N 1
ATOM 1116 C CA . ALA A 1 142 ? 8.177 -4.970 -11.291 1.00 59.75 142 ALA A CA 1
ATOM 1117 C C . ALA A 1 142 ? 7.488 -4.058 -12.303 1.00 59.75 142 ALA A C 1
ATOM 1119 O O . ALA A 1 142 ? 6.655 -3.223 -11.960 1.00 59.75 142 ALA A O 1
ATOM 1120 N N . TYR A 1 143 ? 7.800 -4.255 -13.583 1.00 60.22 143 TYR A N 1
ATOM 1121 C CA . TYR A 1 143 ? 7.018 -3.657 -14.673 1.00 60.22 143 TYR A CA 1
ATOM 1122 C C . TYR A 1 143 ? 5.532 -4.054 -14.605 1.00 60.22 143 TYR A C 1
ATOM 1124 O O . TYR A 1 143 ? 4.647 -3.378 -15.113 1.00 60.22 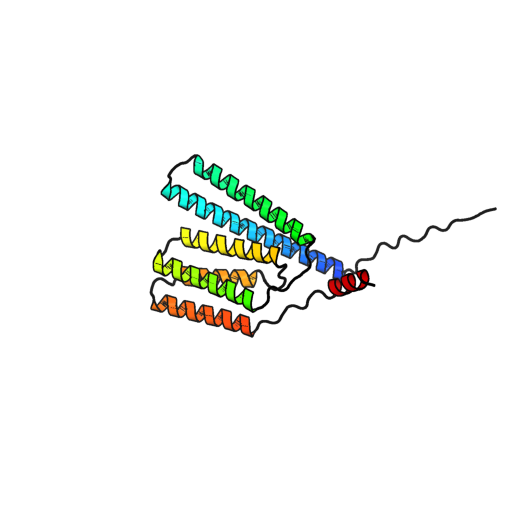143 TYR A O 1
ATOM 1132 N N . ASP A 1 144 ? 5.272 -5.172 -13.946 1.00 66.25 144 ASP A N 1
ATOM 1133 C CA . ASP A 1 144 ? 3.973 -5.799 -13.858 1.00 66.25 144 ASP A CA 1
ATOM 1134 C C . ASP A 1 144 ? 3.036 -5.197 -12.790 1.00 66.25 144 ASP A C 1
ATOM 1136 O O . ASP A 1 144 ? 1.849 -5.513 -12.743 1.00 66.25 144 ASP A O 1
ATOM 1140 N N . ILE A 1 145 ? 3.527 -4.313 -11.918 1.00 73.06 145 ILE A N 1
ATOM 1141 C CA . ILE A 1 145 ? 2.660 -3.597 -10.975 1.00 73.06 145 ILE A CA 1
ATOM 1142 C C . ILE A 1 145 ? 2.342 -2.225 -11.566 1.00 73.06 145 ILE A C 1
ATOM 1144 O O . ILE A 1 145 ? 3.180 -1.320 -11.588 1.00 73.06 145 ILE A O 1
ATOM 1148 N N . SER A 1 146 ? 1.105 -2.071 -12.039 1.00 77.56 146 SER A N 1
ATOM 1149 C CA . SER A 1 146 ? 0.570 -0.778 -12.458 1.00 77.56 146 SER A CA 1
ATOM 1150 C C . SER A 1 146 ? 0.099 0.034 -11.249 1.00 77.56 146 SER A C 1
ATOM 1152 O O . SER A 1 146 ? -0.379 -0.519 -10.260 1.00 77.56 146 SER A O 1
ATOM 1154 N N . ALA A 1 147 ? 0.153 1.365 -11.336 1.00 77.38 147 ALA A N 1
ATOM 1155 C CA . ALA A 1 147 ? -0.429 2.233 -10.308 1.00 77.38 147 ALA A CA 1
ATOM 1156 C C . ALA A 1 147 ? -1.938 1.970 -10.122 1.00 77.38 147 ALA A C 1
ATOM 1158 O O . ALA A 1 147 ? -2.451 2.061 -9.008 1.00 77.38 147 ALA A O 1
ATOM 1159 N N . LEU A 1 148 ? -2.637 1.578 -11.196 1.00 82.50 148 LEU A N 1
ATOM 1160 C CA . LEU A 1 148 ? -4.049 1.184 -11.141 1.00 82.50 148 LEU A CA 1
ATOM 1161 C C . LEU A 1 148 ? -4.270 -0.103 -10.341 1.00 82.50 148 LEU A C 1
ATOM 1163 O O . LEU A 1 148 ? -5.285 -0.227 -9.662 1.00 82.50 148 LEU A O 1
ATOM 1167 N N . ASP A 1 149 ? -3.315 -1.034 -10.378 1.00 83.75 149 ASP A N 1
ATOM 1168 C CA . ASP A 1 149 ? -3.382 -2.270 -9.598 1.00 83.75 149 ASP A CA 1
ATOM 1169 C C . ASP A 1 149 ? -3.302 -1.963 -8.102 1.00 83.75 149 ASP A C 1
ATOM 1171 O O . ASP A 1 149 ? -4.093 -2.472 -7.310 1.00 83.75 149 ASP A O 1
ATOM 1175 N N . THR A 1 150 ? -2.382 -1.074 -7.725 1.00 84.44 150 THR A N 1
ATOM 1176 C CA . THR A 1 150 ? -2.260 -0.597 -6.346 1.00 84.44 150 THR A CA 1
ATOM 1177 C C . THR A 1 150 ? -3.489 0.198 -5.915 1.00 84.44 150 THR A C 1
ATOM 1179 O O . THR A 1 150 ? -3.968 0.004 -4.801 1.00 84.44 150 THR A O 1
ATOM 1182 N N . LEU A 1 151 ? -4.050 1.043 -6.787 1.00 88.81 151 LEU A N 1
ATOM 1183 C CA . LEU A 1 151 ? -5.278 1.785 -6.491 1.00 88.81 151 LEU A CA 1
ATOM 1184 C C . LEU A 1 151 ? -6.471 0.847 -6.267 1.00 88.81 151 LEU A C 1
ATOM 1186 O O . LEU A 1 151 ? -7.236 1.051 -5.328 1.00 88.81 151 LEU A O 1
ATOM 1190 N N . LEU A 1 152 ? -6.614 -0.194 -7.090 1.00 90.44 152 LEU A N 1
ATOM 1191 C CA . LEU A 1 152 ? -7.655 -1.203 -6.917 1.00 90.44 152 LEU A CA 1
ATOM 1192 C C . LEU A 1 152 ? -7.464 -1.983 -5.607 1.00 90.44 152 LEU A C 1
ATOM 1194 O O . LEU A 1 152 ? -8.432 -2.196 -4.879 1.00 90.44 152 LEU A O 1
ATOM 1198 N N . GLY A 1 153 ? -6.224 -2.361 -5.276 1.00 89.38 153 GLY A N 1
ATOM 1199 C CA . GLY A 1 153 ? -5.878 -2.9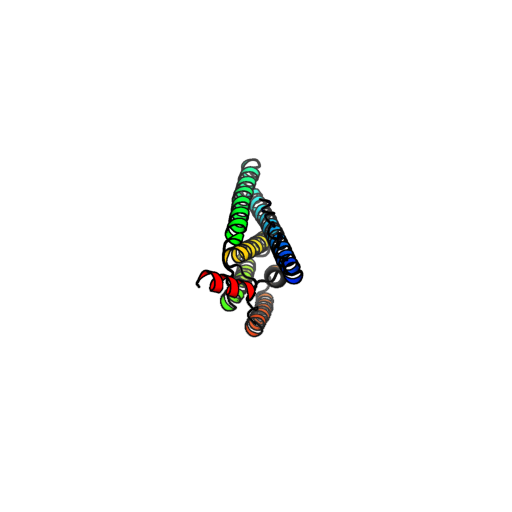80 -3.994 1.00 89.38 153 GLY A CA 1
ATOM 1200 C C . GLY A 1 153 ? -6.289 -2.117 -2.798 1.00 89.38 153 GLY A C 1
ATOM 1201 O O . GLY A 1 153 ? -6.973 -2.594 -1.893 1.00 89.38 153 GLY A O 1
ATOM 1202 N N . LEU A 1 154 ? -5.952 -0.825 -2.836 1.00 91.38 154 LEU A N 1
ATOM 1203 C CA . LEU A 1 154 ? -6.355 0.151 -1.820 1.00 91.38 154 LEU A CA 1
ATOM 1204 C C . LEU A 1 154 ? -7.875 0.310 -1.747 1.00 91.38 154 LEU A C 1
ATOM 1206 O O . LEU A 1 154 ? -8.430 0.368 -0.653 1.00 91.38 154 LEU A O 1
ATOM 1210 N N . LEU A 1 155 ? -8.567 0.337 -2.887 1.00 93.81 155 LEU A N 1
ATOM 1211 C CA . LEU A 1 155 ? -10.024 0.434 -2.926 1.00 93.81 155 LEU A CA 1
ATOM 1212 C C . LEU A 1 155 ? -10.681 -0.762 -2.225 1.00 93.81 155 LEU A C 1
ATOM 1214 O O . LEU A 1 155 ?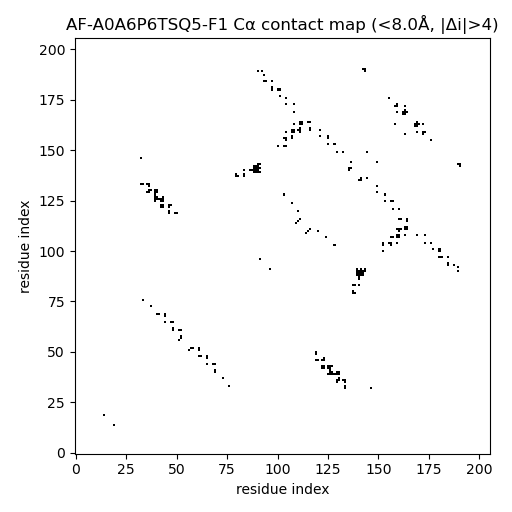 -11.550 -0.565 -1.378 1.00 93.81 155 LEU A O 1
ATOM 1218 N N . MET A 1 156 ? -10.243 -1.990 -2.524 1.00 94.06 156 MET A N 1
ATOM 1219 C CA . MET A 1 156 ? -10.742 -3.203 -1.860 1.00 94.06 156 MET A CA 1
ATOM 1220 C C . MET A 1 156 ? -10.512 -3.146 -0.345 1.00 94.06 156 MET A C 1
ATOM 1222 O O . MET A 1 156 ? -11.403 -3.468 0.442 1.00 94.06 156 MET A O 1
ATOM 1226 N N . GLN A 1 157 ? -9.341 -2.665 0.068 1.00 93.38 157 GLN A N 1
ATOM 1227 C CA . GLN A 1 157 ? -8.976 -2.494 1.468 1.00 93.38 157 GLN A CA 1
ATOM 1228 C C . GLN A 1 157 ? -9.882 -1.487 2.195 1.00 93.38 157 GLN A C 1
ATOM 1230 O O . GLN A 1 157 ? -10.393 -1.771 3.280 1.00 93.38 157 GLN A O 1
ATOM 1235 N N . VAL A 1 158 ? -10.120 -0.324 1.579 1.00 93.31 158 VAL A N 1
ATOM 1236 C CA . VAL A 1 158 ? -10.993 0.733 2.110 1.00 93.31 158 VAL A CA 1
ATOM 1237 C C . VAL A 1 158 ? -12.436 0.250 2.205 1.00 93.31 158 VAL A C 1
ATOM 1239 O O . VAL A 1 158 ? -13.083 0.476 3.228 1.00 93.31 158 VAL A O 1
ATOM 1242 N N . LEU A 1 159 ? -12.940 -0.444 1.182 1.00 92.81 159 LEU A N 1
ATOM 1243 C CA . LEU A 1 159 ? -14.302 -0.984 1.174 1.00 92.81 159 LEU A CA 1
ATOM 1244 C C . LEU A 1 159 ? -14.518 -1.954 2.336 1.00 92.81 159 LEU A C 1
ATOM 1246 O O . LEU A 1 159 ? -15.457 -1.791 3.112 1.00 92.81 159 LEU A O 1
ATOM 1250 N N . ILE A 1 160 ? -13.608 -2.911 2.516 1.00 93.69 160 ILE A N 1
ATOM 1251 C CA . ILE A 1 160 ? -13.689 -3.883 3.610 1.00 93.69 160 ILE A CA 1
ATOM 1252 C C . ILE A 1 160 ? -13.601 -3.197 4.970 1.00 93.69 160 ILE A C 1
ATOM 1254 O O . ILE A 1 160 ? -14.377 -3.514 5.870 1.00 93.69 160 ILE A O 1
ATOM 1258 N N . TYR A 1 161 ? -12.695 -2.236 5.135 1.00 92.69 161 TYR A N 1
ATOM 1259 C CA . TYR A 1 161 ? -12.524 -1.571 6.420 1.00 92.69 161 TYR A CA 1
ATOM 1260 C C . TYR A 1 161 ? -13.716 -0.675 6.793 1.00 92.69 161 TYR A C 1
ATOM 1262 O O . TYR A 1 161 ? -14.119 -0.612 7.956 1.00 92.69 161 TYR A O 1
ATOM 1270 N N . THR A 1 162 ? -14.301 0.026 5.821 1.00 91.56 162 THR A N 1
ATOM 1271 C CA . THR A 1 162 ? -15.409 0.968 6.058 1.00 91.56 162 THR A CA 1
ATOM 1272 C C . THR A 1 162 ? -16.748 0.255 6.218 1.00 91.56 162 THR A C 1
ATOM 1274 O O . THR A 1 162 ? -17.477 0.543 7.169 1.00 91.56 162 THR A O 1
ATOM 1277 N N . MET A 1 163 ? -17.043 -0.707 5.343 1.00 88.06 163 MET A N 1
ATOM 1278 C CA . MET A 1 163 ? -18.331 -1.403 5.283 1.00 88.06 163 MET A CA 1
ATOM 1279 C C . MET A 1 163 ? -18.351 -2.735 6.044 1.00 88.06 163 MET A C 1
ATOM 1281 O O . MET A 1 163 ? -19.423 -3.278 6.301 1.00 88.06 163 MET A O 1
ATOM 1285 N N . GLY A 1 164 ? -17.197 -3.263 6.462 1.00 82.44 164 GLY A N 1
ATOM 1286 C CA . GLY A 1 164 ? -17.085 -4.543 7.164 1.00 82.44 164 GLY A CA 1
ATOM 1287 C C . GLY A 1 164 ? -17.493 -4.515 8.639 1.00 82.44 164 GLY A C 1
ATOM 1288 O O . GLY A 1 164 ? -16.871 -5.202 9.443 1.00 82.44 164 GLY A O 1
ATOM 1289 N N . GLY A 1 165 ? -18.482 -3.699 9.016 1.00 80.44 165 GLY A N 1
ATOM 1290 C CA . GLY A 1 165 ? -18.973 -3.600 10.393 1.00 80.44 165 GLY A CA 1
ATOM 1291 C C . GLY A 1 165 ? -19.718 -4.849 10.856 1.00 80.44 165 GLY A C 1
ATOM 1292 O O . GLY A 1 165 ? -19.425 -5.374 11.923 1.00 80.44 165 GLY A O 1
ATOM 1293 N N . GLU A 1 166 ? -20.638 -5.349 10.037 1.00 89.31 166 GLU A N 1
ATOM 1294 C CA . GLU A 1 166 ? -21.380 -6.579 10.315 1.00 89.31 166 GLU A CA 1
ATOM 1295 C C . GLU A 1 166 ? -20.698 -7.785 9.665 1.00 89.31 166 GLU A C 1
ATOM 1297 O O . GLU A 1 166 ? -20.178 -7.677 8.554 1.00 89.31 166 GLU A O 1
ATOM 1302 N N . MET A 1 167 ? -20.733 -8.949 10.324 1.00 86.31 167 MET A N 1
ATOM 1303 C CA . MET A 1 167 ? -20.054 -10.162 9.839 1.00 86.31 167 MET A CA 1
ATOM 1304 C C . MET A 1 167 ? -20.559 -10.622 8.463 1.00 86.31 167 MET A C 1
ATOM 1306 O O . MET A 1 167 ? -19.768 -11.029 7.618 1.00 86.31 167 MET A O 1
ATOM 1310 N N . TYR A 1 168 ? -21.870 -10.541 8.213 1.00 89.00 168 TYR A N 1
ATOM 1311 C CA . TYR A 1 168 ? -22.452 -10.965 6.935 1.00 89.00 168 TYR A CA 1
ATOM 1312 C C . TYR A 1 168 ? -22.049 -10.034 5.785 1.00 89.00 168 TYR A C 1
ATOM 1314 O O . TYR A 1 168 ? -21.674 -10.500 4.709 1.00 89.00 168 TYR A O 1
ATOM 1322 N N . MET A 1 169 ? -22.058 -8.721 6.032 1.00 89.25 169 MET A N 1
ATOM 1323 C CA . MET A 1 169 ? -21.627 -7.716 5.057 1.00 89.25 169 MET A CA 1
ATOM 1324 C C . MET A 1 169 ? -20.123 -7.810 4.792 1.00 89.25 169 MET A C 1
ATOM 1326 O O . MET A 1 169 ? -19.694 -7.776 3.640 1.00 89.25 169 MET A O 1
ATOM 1330 N N . SER A 1 170 ? -19.315 -7.985 5.841 1.00 89.50 170 SER A N 1
ATOM 1331 C CA . SER A 1 170 ? -17.866 -8.119 5.705 1.00 89.50 170 SER A CA 1
ATOM 1332 C C . SER A 1 170 ? -17.481 -9.389 4.944 1.00 89.50 170 SER A C 1
ATOM 1334 O O . SER A 1 170 ? -16.625 -9.321 4.065 1.00 89.50 170 SER A O 1
ATOM 1336 N N . ALA A 1 171 ? -18.170 -10.510 5.185 1.00 91.06 171 ALA A N 1
ATOM 1337 C CA . ALA A 1 171 ? -17.992 -11.746 4.430 1.00 91.06 171 ALA A CA 1
ATOM 1338 C C . ALA A 1 171 ? -18.372 -11.584 2.949 1.00 91.06 171 ALA A C 1
ATOM 1340 O O . ALA A 1 171 ? -17.611 -12.001 2.078 1.00 91.06 171 ALA A O 1
ATOM 1341 N N . ALA A 1 172 ? -19.507 -10.943 2.647 1.00 92.75 172 ALA A N 1
ATOM 1342 C CA . ALA A 1 172 ? -19.939 -10.705 1.269 1.00 92.75 172 ALA A CA 1
ATOM 1343 C C . ALA A 1 172 ? -18.936 -9.835 0.493 1.00 92.75 172 ALA A C 1
ATOM 1345 O O . ALA A 1 172 ? -18.538 -10.182 -0.621 1.00 92.75 172 ALA A O 1
ATOM 1346 N N . ILE A 1 173 ? -18.471 -8.739 1.102 1.00 93.31 173 ILE A N 1
ATOM 1347 C CA . ILE A 1 173 ? -17.480 -7.850 0.486 1.00 93.31 173 ILE A CA 1
ATOM 1348 C C . ILE A 1 173 ? -16.145 -8.582 0.328 1.00 93.31 173 ILE A C 1
ATOM 1350 O O . ILE A 1 173 ? -15.558 -8.544 -0.750 1.00 93.31 173 ILE A O 1
ATOM 1354 N N . TYR A 1 174 ? -15.690 -9.312 1.346 1.00 93.62 174 TYR A N 1
ATOM 1355 C CA . TYR A 1 174 ? -14.452 -10.085 1.275 1.00 93.62 174 TYR A CA 1
ATOM 1356 C C . TYR A 1 174 ? -14.485 -11.130 0.150 1.00 93.62 174 TYR A C 1
ATOM 1358 O O . TYR A 1 174 ? -13.540 -11.214 -0.633 1.00 93.62 174 TYR A O 1
ATOM 1366 N N . LEU A 1 175 ? -15.591 -11.866 -0.000 1.00 93.94 175 LEU A N 1
ATOM 1367 C CA . LEU A 1 175 ? -15.787 -12.803 -1.111 1.00 93.94 175 LEU A CA 1
ATOM 1368 C C . LEU A 1 175 ? -15.781 -12.093 -2.469 1.00 93.94 175 LEU A C 1
ATOM 1370 O O . LEU A 1 175 ? -15.179 -12.599 -3.415 1.00 93.94 175 LEU A O 1
ATOM 1374 N N . SER A 1 176 ? -16.394 -10.910 -2.570 1.00 93.50 176 SER A N 1
ATOM 1375 C CA . SER A 1 176 ? -16.345 -10.115 -3.801 1.00 93.50 176 SER A CA 1
ATOM 1376 C C . SER A 1 176 ? -14.914 -9.674 -4.146 1.00 93.50 176 SER A C 1
ATOM 1378 O O . SER A 1 176 ? -14.489 -9.814 -5.293 1.00 93.50 176 SER A O 1
ATOM 1380 N N . CYS A 1 177 ? -14.127 -9.247 -3.150 1.00 94.00 177 CYS A N 1
ATOM 1381 C CA . CYS A 1 177 ? -12.719 -8.892 -3.320 1.00 94.00 177 CYS A CA 1
ATOM 1382 C C . CYS A 1 177 ? -11.883 -10.108 -3.732 1.00 94.00 177 CYS A C 1
ATOM 1384 O O . CYS A 1 177 ? -11.090 -10.012 -4.665 1.00 94.00 177 CYS A O 1
ATOM 1386 N N . LEU A 1 178 ? -12.103 -11.272 -3.113 1.00 93.56 178 LEU A N 1
ATOM 1387 C CA . LEU A 1 178 ? -11.467 -12.520 -3.535 1.00 93.56 178 LEU A CA 1
ATOM 1388 C C . LEU A 1 178 ? -11.808 -12.871 -4.986 1.00 93.56 178 LEU A C 1
ATOM 1390 O O . LEU A 1 178 ? -10.915 -13.260 -5.733 1.00 93.56 178 LEU A O 1
ATOM 1394 N N . GLY A 1 179 ? -13.059 -12.683 -5.408 1.00 93.25 179 GLY A N 1
ATOM 1395 C CA . GLY A 1 179 ? -13.469 -12.865 -6.800 1.00 93.25 179 GLY A CA 1
ATOM 1396 C C . GLY A 1 179 ? -12.680 -11.975 -7.764 1.00 93.25 179 GLY A C 1
ATOM 1397 O O . GLY A 1 179 ? -12.170 -12.465 -8.770 1.00 93.25 179 GLY A O 1
ATOM 1398 N N . VAL A 1 180 ? -12.505 -10.691 -7.431 1.00 93.00 180 VAL A N 1
ATOM 1399 C CA . VAL A 1 180 ? -11.691 -9.748 -8.221 1.00 93.00 180 VAL A CA 1
ATOM 1400 C C . VAL A 1 180 ? -10.221 -10.176 -8.269 1.00 93.00 180 VAL A C 1
ATOM 1402 O O . VAL A 1 180 ? -9.615 -10.162 -9.342 1.00 93.00 180 VAL A O 1
ATOM 1405 N N . ILE A 1 181 ? -9.650 -10.597 -7.138 1.00 91.81 181 ILE A N 1
ATOM 1406 C CA . ILE A 1 181 ? -8.255 -11.054 -7.061 1.00 91.81 181 ILE A CA 1
ATOM 1407 C C . ILE A 1 181 ? -8.054 -12.321 -7.904 1.00 91.81 181 ILE A C 1
ATOM 1409 O O . ILE A 1 181 ? -7.106 -12.398 -8.686 1.00 91.81 181 ILE A O 1
ATOM 1413 N N . VAL A 1 182 ? -8.959 -13.301 -7.802 1.00 92.62 182 VAL A N 1
ATOM 1414 C CA . VAL A 1 182 ? -8.919 -14.542 -8.595 1.00 92.62 182 VAL A CA 1
ATOM 1415 C C . VAL A 1 182 ? -9.087 -14.246 -10.082 1.00 92.62 182 VAL A C 1
ATOM 1417 O O . VAL A 1 182 ? -8.347 -14.791 -10.899 1.00 92.62 182 VAL A O 1
ATOM 1420 N N . TYR A 1 183 ? -10.008 -13.350 -10.441 1.00 91.88 183 TYR A N 1
ATOM 1421 C CA . TYR A 1 183 ? -10.185 -12.913 -11.822 1.00 91.88 183 TYR A CA 1
ATOM 1422 C C . TYR A 1 183 ? -8.890 -12.315 -12.379 1.00 91.88 183 TYR A C 1
ATOM 1424 O O . TYR A 1 183 ? -8.434 -12.736 -13.439 1.00 91.88 183 TYR A O 1
ATOM 1432 N N . ARG A 1 184 ? -8.243 -11.410 -11.635 1.00 87.69 184 ARG A N 1
ATOM 1433 C CA . ARG A 1 184 ? -6.972 -10.794 -12.045 1.00 87.69 184 ARG A CA 1
ATOM 1434 C C . ARG A 1 184 ? -5.824 -11.788 -12.110 1.00 87.69 184 ARG A C 1
ATOM 1436 O O . ARG A 1 184 ? -4.988 -11.687 -13.002 1.00 87.69 184 ARG A O 1
ATOM 1443 N N . TYR A 1 185 ? -5.792 -12.759 -11.202 1.00 88.00 185 TYR A N 1
ATOM 1444 C CA . TYR A 1 185 ? -4.838 -13.862 -11.255 1.00 88.00 185 TYR A CA 1
ATOM 1445 C C . TYR A 1 185 ? -5.015 -14.698 -12.531 1.00 88.00 185 TYR A C 1
ATOM 1447 O O . TYR A 1 185 ? -4.026 -15.073 -13.162 1.00 88.00 185 TYR A O 1
ATOM 1455 N N . ALA A 1 186 ? -6.261 -14.973 -12.927 1.00 88.44 186 ALA A N 1
ATOM 1456 C CA . ALA A 1 186 ? -6.585 -15.761 -14.114 1.00 88.44 186 ALA A CA 1
ATOM 1457 C C . ALA A 1 186 ? -6.369 -14.986 -15.424 1.00 88.44 186 ALA A C 1
ATOM 1459 O O . ALA A 1 186 ? -5.866 -15.554 -16.390 1.00 88.44 186 ALA A O 1
ATOM 1460 N N . SER A 1 187 ? -6.702 -13.692 -15.457 1.00 86.06 187 SER A N 1
ATOM 1461 C CA . SER A 1 187 ? -6.523 -12.819 -16.626 1.00 86.06 187 SER A CA 1
ATOM 1462 C C . SER A 1 187 ? -5.089 -12.302 -16.781 1.00 86.06 187 SER A C 1
ATOM 1464 O O . SER A 1 187 ? -4.796 -11.527 -17.692 1.00 86.06 187 SER A O 1
ATOM 1466 N N . TYR A 1 188 ? -4.197 -12.675 -15.865 1.00 81.31 188 TYR A N 1
ATOM 1467 C CA . TYR A 1 188 ? -2.823 -12.218 -15.848 1.00 81.31 188 TYR A CA 1
ATOM 1468 C C . TYR A 1 188 ? -2.046 -12.705 -17.077 1.00 81.31 188 TYR A C 1
ATOM 1470 O O . TYR A 1 188 ? -1.885 -13.907 -17.289 1.00 81.31 188 TYR A O 1
ATOM 1478 N N . SER A 1 189 ? -1.479 -11.764 -17.828 1.00 75.50 189 SER A N 1
ATOM 1479 C CA . SER A 1 189 ? -0.517 -12.033 -18.897 1.00 75.50 189 SER A CA 1
ATOM 1480 C C . SER A 1 189 ? 0.785 -11.314 -18.573 1.00 75.50 189 SER A C 1
ATOM 1482 O O . SER A 1 189 ? 0.770 -10.110 -18.327 1.00 75.50 189 SER A O 1
ATOM 1484 N N . ALA A 1 190 ? 1.904 -12.045 -18.540 1.00 68.50 190 ALA A N 1
ATOM 1485 C CA . ALA A 1 190 ? 3.192 -11.450 -18.204 1.00 68.50 190 ALA A CA 1
ATOM 1486 C C . ALA A 1 190 ? 3.555 -10.365 -19.236 1.00 68.50 190 ALA A C 1
ATOM 1488 O O . ALA A 1 190 ? 3.509 -10.650 -20.437 1.00 68.50 190 ALA A O 1
ATOM 1489 N N . PRO A 1 191 ? 3.914 -9.143 -18.803 1.00 65.38 191 PRO A N 1
ATOM 1490 C CA . PRO A 1 191 ? 4.334 -8.104 -19.730 1.00 65.38 191 PRO A CA 1
ATOM 1491 C C . PRO A 1 191 ? 5.595 -8.551 -20.475 1.00 65.38 191 PRO A C 1
ATOM 1493 O O . PRO A 1 191 ? 6.501 -9.145 -19.883 1.00 65.38 191 PRO A O 1
ATOM 1496 N N . ALA A 1 192 ? 5.648 -8.278 -21.780 1.00 59.12 192 ALA A N 1
ATOM 1497 C CA . ALA A 1 192 ? 6.828 -8.568 -22.582 1.00 59.12 192 ALA A CA 1
ATOM 1498 C C . ALA A 1 192 ? 8.020 -7.780 -22.016 1.00 59.12 192 ALA A C 1
ATOM 1500 O O . ALA A 1 192 ? 7.979 -6.552 -21.942 1.00 59.12 192 ALA A O 1
ATOM 1501 N N . LEU A 1 193 ? 9.070 -8.488 -21.590 1.00 58.62 193 LEU A N 1
ATOM 1502 C CA . LEU A 1 193 ? 10.330 -7.867 -21.180 1.00 58.62 193 LEU A CA 1
ATOM 1503 C C . LEU A 1 193 ? 10.850 -6.998 -22.338 1.00 58.62 193 LEU A C 1
ATOM 1505 O O . LEU A 1 193 ? 10.804 -7.456 -23.486 1.00 58.62 193 LEU A O 1
ATOM 1509 N N . PRO A 1 194 ? 11.357 -5.777 -22.087 1.00 55.47 194 PRO A N 1
ATOM 1510 C CA . PRO A 1 194 ? 11.932 -4.961 -23.147 1.00 55.47 194 PRO A CA 1
ATOM 1511 C C . PRO A 1 194 ? 13.107 -5.719 -23.786 1.00 55.47 194 PRO A C 1
ATOM 1513 O O . PRO A 1 194 ? 14.163 -5.912 -23.186 1.00 55.47 194 PRO A O 1
ATOM 1516 N N . VAL A 1 195 ? 12.908 -6.165 -25.032 1.00 50.44 195 VAL A N 1
ATOM 1517 C CA . VAL A 1 195 ? 13.819 -7.016 -25.832 1.00 50.44 195 VAL A CA 1
ATOM 1518 C C . VAL A 1 195 ? 15.228 -6.410 -25.977 1.00 50.44 195 VAL A C 1
ATOM 1520 O O . VAL A 1 195 ? 16.201 -7.115 -26.255 1.00 50.44 195 VAL A O 1
ATOM 1523 N N . LEU A 1 196 ? 15.357 -5.100 -25.756 1.00 50.53 196 LEU A N 1
ATOM 1524 C CA . LEU A 1 196 ? 16.606 -4.347 -25.841 1.00 50.53 196 LEU A CA 1
ATOM 1525 C C . LEU A 1 196 ? 17.635 -4.716 -24.766 1.00 50.53 196 LEU A C 1
ATOM 1527 O O . LEU A 1 196 ? 18.823 -4.743 -25.078 1.00 50.53 196 LEU A O 1
ATOM 1531 N N . GLU A 1 197 ? 17.212 -5.077 -23.553 1.00 50.62 197 GLU A N 1
ATOM 1532 C CA . GLU A 1 197 ? 18.157 -5.436 -22.485 1.00 50.62 197 GLU A CA 1
ATOM 1533 C C . GLU A 1 197 ? 18.718 -6.860 -22.666 1.00 50.62 197 GLU A C 1
ATOM 1535 O O . GLU A 1 197 ? 19.870 -7.145 -22.343 1.00 50.62 197 GLU A O 1
ATOM 1540 N N . TYR A 1 198 ? 17.942 -7.753 -23.291 1.00 44.41 198 TYR A N 1
ATOM 1541 C CA . TYR A 1 198 ? 18.398 -9.101 -23.639 1.00 44.41 198 TYR A CA 1
ATOM 1542 C C . TYR A 1 198 ? 19.487 -9.073 -24.723 1.00 44.41 198 TYR A C 1
ATOM 1544 O O . TYR A 1 198 ? 20.483 -9.790 -24.624 1.00 44.41 198 TYR A O 1
ATOM 1552 N N . LYS A 1 199 ? 19.345 -8.198 -25.732 1.00 43.88 199 LYS A N 1
ATOM 1553 C CA . LYS A 1 199 ? 20.350 -8.025 -26.795 1.00 43.88 199 LYS A CA 1
ATOM 1554 C C . LYS A 1 199 ? 21.650 -7.392 -26.290 1.00 43.88 199 LYS A C 1
ATOM 1556 O O . LYS A 1 199 ? 22.716 -7.820 -26.726 1.00 43.88 199 LYS A O 1
ATOM 1561 N N . SER A 1 200 ? 21.596 -6.424 -25.373 1.00 46.19 200 SER A N 1
ATOM 1562 C CA . SER A 1 200 ? 22.810 -5.824 -24.797 1.00 46.19 200 SER A CA 1
ATOM 1563 C C . SER A 1 200 ? 23.544 -6.778 -23.849 1.00 46.19 200 SER A C 1
ATOM 1565 O O . SER A 1 200 ? 24.771 -6.826 -23.873 1.00 46.19 200 SER A O 1
ATOM 1567 N N . LEU A 1 201 ? 22.819 -7.594 -23.076 1.00 47.94 201 LEU A N 1
ATOM 1568 C CA . LEU A 1 201 ? 23.415 -8.621 -22.211 1.00 47.94 201 LEU A CA 1
ATOM 1569 C C . LEU A 1 201 ? 24.035 -9.786 -23.000 1.00 47.94 201 LEU A C 1
ATOM 1571 O O . LEU A 1 201 ? 25.052 -10.334 -22.576 1.00 47.94 201 LEU A O 1
ATOM 1575 N N . LEU A 1 202 ? 23.466 -10.154 -24.153 1.00 46.31 202 LEU A N 1
ATOM 1576 C CA . LEU A 1 202 ? 24.074 -11.117 -25.080 1.00 46.31 202 LEU A CA 1
ATOM 1577 C C . LEU A 1 202 ? 25.305 -10.539 -25.791 1.00 46.31 202 LEU A C 1
ATOM 1579 O O . LEU A 1 202 ? 26.303 -11.235 -25.926 1.00 46.31 202 LEU A O 1
ATOM 1583 N N . SER A 1 203 ? 25.268 -9.261 -26.172 1.00 43.75 203 SER A N 1
ATOM 1584 C CA . SER A 1 203 ? 26.402 -8.562 -26.793 1.00 43.75 203 SER A CA 1
ATOM 1585 C C . SER A 1 203 ? 27.591 -8.335 -25.852 1.00 43.75 203 SER A C 1
ATOM 1587 O O . SER A 1 203 ? 28.684 -8.099 -26.346 1.00 43.75 203 SER A O 1
ATOM 1589 N N . GLN A 1 204 ? 27.401 -8.357 -24.529 1.00 46.09 204 GLN A N 1
ATOM 1590 C CA . GLN A 1 204 ? 28.493 -8.266 -23.547 1.00 46.09 204 GLN A CA 1
ATOM 1591 C C . GLN A 1 204 ? 29.084 -9.632 -23.159 1.00 46.09 204 GLN A C 1
ATOM 1593 O O . GLN A 1 204 ? 30.077 -9.680 -22.435 1.00 46.09 204 GLN A O 1
ATOM 1598 N N . ARG A 1 205 ? 28.466 -10.742 -23.591 1.00 42.88 205 ARG A N 1
ATOM 1599 C CA . ARG A 1 205 ? 28.934 -12.115 -23.328 1.00 42.88 205 ARG A CA 1
ATOM 1600 C C . ARG A 1 205 ? 29.590 -12.795 -24.538 1.00 42.88 205 ARG A C 1
ATOM 1602 O O . ARG A 1 205 ? 30.061 -13.920 -24.381 1.00 42.88 205 ARG A O 1
ATOM 1609 N N . CYS A 1 206 ? 29.620 -12.142 -25.696 1.00 38.75 206 CYS A N 1
ATOM 1610 C CA . CYS A 1 206 ? 30.389 -12.544 -26.876 1.00 38.75 206 CYS A CA 1
ATOM 1611 C C . CYS A 1 206 ? 31.510 -11.535 -27.117 1.00 38.75 206 CYS A C 1
ATOM 1613 O O . CYS A 1 206 ? 32.579 -11.979 -27.583 1.00 38.75 206 CYS A O 1
#

Secondary structure (DSSP, 8-state):
-----PPPP-------HHHHHHHHHHHHHHHHHHHHHHHHHHHHHHHHHHHHHHHH--TTHHHHHHHHHHHHHHHHHHHHHHHHHTSPP----HHHHHHHHHHHHHHHHHHHHHH---HHHHHHHHHHHHHHHHHHHHHHT-TT--HHHHHHHHHHHHHHHHHTTSHHHHHHHHHHHHHHHHHHHHS--PPPP-HHHHHHHHHT--